Protein 5IZ2 (pdb70)

Solvent-accessible surface area: 10946 Å² total; per-residue (Å²): 193,100,25,2,11,59,40,28,132,61,1,38,38,0,0,73,12,0,39,97,45,0,34,186,16,53,0,15,44,83,110,2,48,71,7,0,51,22,0,0,87,4,2,54,56,1,0,71,77,6,43,196,70,136,133,41,52,88,42,43,8,62,5,0,1,20,0,0,0,0,0,0,0,5,0,2,10,43,28,149,37,53,60,66,70,86,0,9,17,48,0,0,2,62,0,0,38,25,0,2,120,122,15,21,61,47,43,40,88,137,10,6,84,35,2,87,54,2,2,90,29,6,28,136,53,110,176,104,41,2,31,47,34,26,137,34,5,24,40,0,4,74,11,0,37,97,47,1,35,185,47,66,18,16,77,73,71,30,44,86,18,0,54,41,0,1,68,3,2,46,76,24,2,60,144,17,49,212,46,140,136,44,48,140,14,13,7,34,0,0,9,6,0,0,0,0,0,0,2,15,19,3,85,121,106,67,94,104,37,24,18,66,6,3,3,79,0,0,47,25,0,2,139,117,13,43,54,55,56,36,89,90,11,5,84,20,2,87,40,1,11,110,60,27,113,164,58,79

Structure (mmCIF, N/CA/C/O backbone):
data_5IZ2
#
_entry.id   5IZ2
#
_cell.length_a   67.480
_cell.length_b   67.480
_cell.length_c   90.350
_cell.angle_alpha   90.00
_cell.angle_beta   90.00
_cell.angle_gamma   120.00
#
_symmetry.space_group_name_H-M   'P 31 2 1'
#
loop_
_entity.id
_entity.type
_entity.pdbx_description
1 polymer 'Major ampullate spidroin 1A'
2 polymer 'Major ampullate spidroin 1A (Partial C-terminus)'
3 water water
#
loop_
_atom_site.group_PDB
_atom_site.id
_atom_site.type_symbol
_atom_site.label_atom_id
_atom_site.label_alt_id
_atom_site.label_comp_id
_atom_site.label_asym_id
_atom_site.label_entity_id
_atom_site.label_seq_id
_atom_site.pdbx_PDB_ins_code
_atom_site.Cartn_x
_atom_site.Cartn_y
_atom_site.Cartn_z
_atom_site.occupancy
_atom_site.B_iso_or_equiv
_atom_site.auth_seq_id
_atom_site.auth_comp_id
_atom_site.auth_asym_id
_atom_site.auth_atom_id
_atom_site.pdbx_PDB_model_num
ATOM 1 N N . GLN A 1 11 ? 30.572 19.806 -6.666 1.00 66.73 6 GLN B N 1
ATOM 2 C CA . GLN A 1 11 ? 30.425 21.256 -6.595 1.00 69.30 6 GLN B CA 1
ATOM 3 C C . GLN A 1 11 ? 29.574 21.684 -5.405 1.00 64.03 6 GLN B C 1
ATOM 4 O O . GLN A 1 11 ? 30.095 21.970 -4.326 1.00 64.04 6 GLN B O 1
ATOM 10 N N . ASN A 1 12 ? 28.261 21.712 -5.607 1.00 58.55 7 ASN B N 1
ATOM 11 C CA . ASN A 1 12 ? 27.335 22.239 -4.612 1.00 51.50 7 ASN B CA 1
ATOM 12 C C . ASN A 1 12 ? 26.644 21.118 -3.839 1.00 45.10 7 ASN B C 1
ATOM 13 O O . ASN A 1 12 ? 25.477 20.802 -4.079 1.00 41.42 7 ASN B O 1
ATOM 18 N N . THR A 1 13 ? 27.390 20.512 -2.917 1.00 41.35 8 THR B N 1
ATOM 19 C CA . THR A 1 13 ? 26.893 19.416 -2.086 1.00 37.29 8 THR B CA 1
ATOM 20 C C . THR A 1 13 ? 27.046 19.735 -0.599 1.00 35.62 8 THR B C 1
ATOM 21 O O . THR A 1 13 ? 27.805 20.636 -0.237 1.00 44.78 8 THR B O 1
ATOM 25 N N . PRO A 1 14 ? 26.321 19.009 0.271 1.00 31.80 9 PRO B N 1
ATOM 26 C CA . PRO A 1 14 ? 26.496 19.228 1.713 1.00 31.52 9 PRO B CA 1
ATOM 27 C C . PRO A 1 14 ? 27.851 18.739 2.215 1.00 40.68 9 PRO B C 1
ATOM 28 O O . PRO A 1 14 ? 28.257 19.104 3.315 1.00 46.18 9 PRO B O 1
ATOM 32 N N . TRP A 1 15 ? 28.544 17.931 1.416 1.00 39.85 10 TRP B N 1
ATOM 33 C CA . TRP A 1 15 ? 29.806 17.340 1.856 1.00 40.07 10 TRP B CA 1
ATOM 34 C C . TRP A 1 15 ? 31.054 18.003 1.269 1.00 39.53 10 TRP B C 1
ATOM 35 O O . TRP A 1 15 ? 32.114 17.384 1.195 1.00 38.37 10 TRP B O 1
ATOM 46 N N . SER A 1 16 ? 30.929 19.265 0.872 1.00 43.93 11 SER B N 1
ATOM 47 C CA . SER A 1 16 ? 32.078 20.037 0.400 1.00 46.09 11 SER B CA 1
ATOM 48 C C . SER A 1 16 ? 33.017 20.392 1.556 1.00 48.47 11 SER B C 1
ATOM 49 O O . SER A 1 16 ? 34.179 20.731 1.340 1.00 49.14 11 SER B O 1
ATOM 52 N N . SER A 1 17 ? 32.502 20.335 2.781 1.00 43.64 12 SER B N 1
ATOM 53 C CA . SER A 1 17 ? 33.300 20.641 3.964 1.00 31.05 12 SER B CA 1
ATOM 54 C C . SER A 1 17 ? 32.666 20.048 5.219 1.00 32.20 12 SER B C 1
ATOM 55 O O . SER A 1 17 ? 31.488 19.685 5.224 1.00 26.85 12 SER B O 1
ATOM 58 N N . THR A 1 18 ? 33.462 19.958 6.278 1.00 31.31 13 THR B N 1
ATOM 59 C CA . THR A 1 18 ? 33.008 19.421 7.552 1.00 32.34 13 THR B CA 1
ATOM 60 C C . THR A 1 18 ? 31.915 20.301 8.148 1.00 22.92 13 THR B C 1
ATOM 61 O O . THR A 1 18 ? 30.958 19.792 8.730 1.00 25.64 13 THR B O 1
ATOM 65 N N . GLU A 1 19 ? 32.046 21.616 7.994 1.00 21.00 14 GLU B N 1
ATOM 66 C CA . GLU A 1 19 ? 31.035 22.526 8.529 1.00 23.86 14 GLU B CA 1
ATOM 67 C C . GLU A 1 19 ? 29.677 22.327 7.849 1.00 23.66 14 GLU B C 1
ATOM 68 O O . GLU A 1 19 ? 28.649 22.290 8.521 1.00 24.01 14 GLU B O 1
ATOM 74 N N . LEU A 1 20 ? 29.673 22.171 6.527 1.00 27.21 15 LEU B N 1
ATOM 75 C CA . LEU A 1 20 ? 28.419 21.973 5.801 1.00 25.55 15 LEU B CA 1
ATOM 76 C C . LEU A 1 20 ? 27.844 20.585 6.059 1.00 19.47 15 LEU B C 1
ATOM 77 O O . LEU A 1 20 ? 26.625 20.414 6.109 1.00 17.68 15 LEU B O 1
ATOM 82 N N . ALA A 1 21 ? 28.726 19.601 6.212 1.00 17.29 16 ALA B N 1
ATOM 83 C CA . ALA A 1 21 ? 28.313 18.243 6.543 1.00 20.78 16 ALA B CA 1
ATOM 84 C C . ALA A 1 21 ? 27.653 18.191 7.924 1.00 17.62 16 ALA B C 1
ATOM 85 O O . ALA A 1 21 ? 26.637 17.512 8.102 1.00 16.62 16 ALA B O 1
ATOM 87 N N . ASP A 1 22 ? 28.236 18.893 8.896 1.00 20.52 17 ASP B N 1
ATOM 88 C CA . ASP A 1 22 ? 27.619 19.055 10.220 1.00 22.97 17 ASP B CA 1
ATOM 89 C C . ASP A 1 22 ? 26.274 19.749 10.112 1.00 20.96 17 ASP B C 1
ATOM 90 O O . ASP A 1 22 ? 25.300 19.363 10.770 1.00 19.37 17 ASP B O 1
ATOM 95 N N . ALA A 1 23 ? 26.249 20.801 9.298 1.00 17.06 18 ALA B N 1
ATOM 96 C CA . ALA A 1 23 ? 25.051 21.600 9.087 1.00 21.84 18 ALA B CA 1
ATOM 97 C C . ALA A 1 23 ? 23.924 20.738 8.535 1.00 17.23 18 ALA B C 1
ATOM 98 O O . ALA A 1 23 ? 22.770 20.908 8.908 1.00 18.57 18 ALA B O 1
ATOM 100 N N . PHE A 1 24 ? 24.267 19.827 7.629 1.00 18.50 19 PHE B N 1
ATOM 101 C CA . PHE A 1 24 ? 23.273 18.921 7.056 1.00 16.84 19 PHE B CA 1
ATOM 102 C C . PHE A 1 24 ? 22.650 18.042 8.137 1.00 16.65 19 PHE B C 1
ATOM 103 O O . PHE A 1 24 ? 21.425 17.939 8.245 1.00 16.74 19 PHE B O 1
ATOM 111 N N . ILE A 1 25 ? 23.497 17.415 8.948 1.00 16.39 20 ILE B N 1
ATOM 112 C CA . ILE A 1 25 ? 23.013 16.525 9.992 1.00 16.20 20 ILE B CA 1
ATOM 113 C C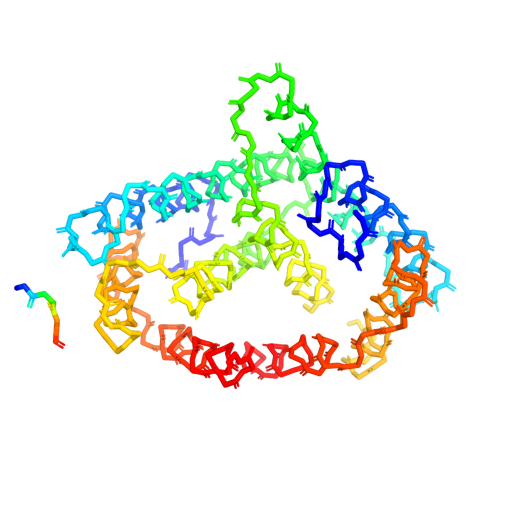 . ILE A 1 25 ? 22.190 17.298 11.033 1.00 16.47 20 ILE B C 1
ATOM 114 O O . ILE A 1 25 ? 21.113 16.851 11.445 1.00 16.48 20 ILE B O 1
ATOM 119 N N . ASN A 1 26 ? 22.670 18.469 11.433 1.00 16.72 21 ASN B N 1
ATOM 120 C CA . ASN A 1 26 ? 21.946 19.271 12.413 1.00 17.00 21 ASN B CA 1
ATOM 121 C C . ASN A 1 26 ? 20.613 19.800 11.858 1.00 17.29 21 ASN B C 1
ATOM 122 O O . ASN A 1 26 ? 19.618 19.851 12.577 1.00 17.43 21 ASN B O 1
ATOM 127 N N . ALA A 1 27 ? 20.593 20.189 10.584 1.00 17.40 22 ALA B N 1
ATOM 128 C CA . ALA A 1 27 ? 19.345 20.638 9.950 1.00 17.67 22 ALA B CA 1
ATOM 129 C C . ALA A 1 27 ? 18.342 19.491 9.890 1.00 19.76 22 ALA B C 1
ATOM 130 O O . ALA A 1 27 ? 17.158 19.677 10.171 1.00 18.56 22 ALA B O 1
ATOM 132 N N . PHE A 1 28 ? 18.814 18.305 9.521 1.00 17.12 23 PHE B N 1
ATOM 133 C CA . PHE A 1 28 ? 17.941 17.136 9.483 1.00 18.43 23 PHE B CA 1
ATOM 134 C C . PHE A 1 28 ? 17.330 16.857 10.856 1.00 17.67 23 PHE B C 1
ATOM 135 O O . PHE A 1 28 ? 16.131 16.603 10.967 1.00 17.07 23 PHE B O 1
ATOM 143 N N . MET A 1 29 ? 18.165 16.868 11.890 1.00 16.85 24 MET B N 1
ATOM 144 C CA . MET A 1 29 ? 17.706 16.537 13.244 1.00 18.20 24 MET B CA 1
ATOM 145 C C . MET A 1 29 ? 16.607 17.496 13.695 1.00 20.50 24 MET B C 1
ATOM 146 O O . MET A 1 29 ? 15.585 17.083 14.249 1.00 17.34 24 MET B O 1
ATOM 151 N N . ASN A 1 30 ? 16.814 18.778 13.420 1.00 17.55 25 ASN B N 1
ATOM 152 C CA . ASN A 1 30 ? 15.849 19.803 13.781 1.00 17.98 25 ASN B CA 1
ATOM 153 C C . ASN A 1 30 ? 14.525 19.586 13.070 1.00 25.90 25 ASN B C 1
ATOM 154 O O . ASN A 1 30 ? 13.464 19.676 13.679 1.00 25.07 25 ASN B O 1
ATOM 159 N N . GLU A 1 31 ? 14.589 19.289 11.778 1.00 21.54 26 GLU B N 1
ATOM 160 C CA . GLU A 1 31 ? 13.372 19.120 11.001 1.00 24.19 26 GLU B CA 1
ATOM 161 C C . GLU A 1 31 ? 12.642 17.822 11.372 1.00 17.95 26 GLU B C 1
ATOM 162 O O . GLU A 1 31 ? 11.422 17.806 11.459 1.00 18.54 26 GLU B O 1
ATOM 168 N N . ALA A 1 32 ? 13.387 16.742 11.610 1.00 17.56 27 ALA B N 1
ATOM 169 C CA . ALA A 1 32 ? 12.787 15.470 12.023 1.00 19.17 27 ALA B CA 1
ATOM 170 C C . ALA A 1 32 ? 11.913 15.646 13.265 1.00 20.35 27 ALA B C 1
ATOM 171 O O . ALA A 1 32 ? 10.795 15.129 13.342 1.00 22.92 27 ALA B O 1
ATOM 173 N N . GLY A 1 33 ? 12.434 16.392 14.229 1.00 17.71 28 GLY B N 1
ATOM 174 C CA . GLY A 1 33 ? 11.724 16.674 15.457 1.00 19.83 28 GLY B CA 1
ATOM 175 C C . GLY A 1 33 ? 10.461 17.464 15.190 1.00 25.42 28 GLY B C 1
ATOM 176 O O . GLY A 1 33 ? 9.440 17.230 15.824 1.00 27.76 28 GLY B O 1
ATOM 177 N N . ARG A 1 34 ? 10.523 18.400 14.248 1.00 24.86 29 ARG B N 1
ATOM 178 C CA . ARG A 1 34 ? 9.371 19.262 13.988 1.00 25.49 29 ARG B CA 1
ATOM 179 C C . ARG A 1 34 ? 8.247 18.535 13.245 1.00 22.76 29 ARG B C 1
ATOM 180 O O . ARG A 1 34 ? 7.095 18.961 13.309 1.00 27.38 29 ARG B O 1
ATOM 188 N N . THR A 1 35 ? 8.563 17.435 12.565 1.00 27.02 30 THR B N 1
ATOM 189 C CA . THR A 1 35 ? 7.532 16.693 11.833 1.00 29.36 30 THR B CA 1
ATOM 190 C C . THR A 1 35 ? 6.500 16.061 12.757 1.00 32.99 30 THR B C 1
ATOM 191 O O . THR A 1 35 ? 5.351 15.872 12.366 1.00 28.65 30 THR B O 1
ATOM 195 N N . GLY A 1 36 ? 6.912 15.715 13.971 1.00 32.47 31 GLY B N 1
ATOM 196 C CA . GLY A 1 36 ? 6.007 15.079 14.910 1.00 32.68 31 GLY B CA 1
ATOM 197 C C . GLY A 1 36 ? 5.711 13.632 14.559 1.00 33.32 31 GLY B C 1
ATOM 198 O O . GLY A 1 36 ? 4.825 13.017 15.148 1.00 27.83 31 GLY B O 1
ATOM 199 N N . ALA A 1 37 ? 6.445 13.083 13.595 1.00 28.21 32 ALA B N 1
ATOM 200 C CA . ALA A 1 37 ? 6.198 11.718 13.146 1.00 27.14 32 ALA B CA 1
ATOM 201 C C . ALA A 1 37 ? 6.930 10.678 13.990 1.00 31.79 32 ALA B C 1
ATOM 202 O O . ALA A 1 37 ? 6.660 9.477 13.876 1.00 27.05 32 ALA B O 1
ATOM 204 N N . PHE A 1 38 ? 7.857 11.136 14.828 1.00 26.02 33 PHE B N 1
ATOM 205 C CA . PHE A 1 38 ? 8.704 10.229 15.596 1.00 21.23 33 PHE B CA 1
ATOM 206 C C . PHE A 1 38 ? 8.538 10.383 17.105 1.00 21.18 33 PHE B C 1
ATOM 207 O O . PHE A 1 38 ? 8.271 11.474 17.607 1.00 28.10 33 PHE B O 1
ATOM 215 N N . THR A 1 39 ? 8.685 9.277 17.821 1.00 23.76 34 THR B N 1
ATOM 216 C CA . THR A 1 39 ? 8.652 9.305 19.278 1.00 26.11 34 THR B CA 1
ATOM 217 C C . THR A 1 39 ? 9.914 9.969 19.816 1.00 27.58 34 THR B C 1
ATOM 218 O O . THR A 1 39 ? 10.908 10.120 19.094 1.00 21.71 34 THR B O 1
ATOM 222 N N . ALA A 1 40 ? 9.872 10.364 21.084 1.00 29.28 35 ALA B N 1
ATOM 223 C CA . ALA A 1 40 ? 11.030 10.961 21.731 1.00 25.64 35 ALA B CA 1
ATOM 224 C C . ALA A 1 40 ? 12.224 10.001 21.699 1.00 26.36 35 ALA B C 1
ATOM 225 O O . ALA A 1 40 ? 13.362 10.421 21.470 1.00 27.41 35 ALA B O 1
ATOM 227 N N . ASP A 1 41 ? 11.969 8.712 21.905 1.00 24.33 36 ASP B N 1
ATOM 228 C CA . ASP A 1 41 ? 13.061 7.729 21.912 1.00 32.72 36 ASP B CA 1
ATOM 229 C C . ASP A 1 41 ? 13.674 7.554 20.523 1.00 23.82 36 ASP B C 1
ATOM 230 O O . ASP A 1 41 ? 14.888 7.399 20.385 1.00 30.18 36 ASP B O 1
ATOM 235 N N . GLN A 1 42 ? 12.831 7.576 19.495 1.00 22.53 37 GLN B N 1
ATOM 236 C CA . GLN A 1 42 ? 13.303 7.503 18.116 1.00 20.87 37 GLN B CA 1
ATOM 237 C C . GLN A 1 42 ? 14.173 8.714 17.774 1.00 19.05 37 GLN B C 1
ATOM 238 O O . GLN A 1 42 ? 15.197 8.588 17.103 1.00 20.75 37 GLN B O 1
ATOM 244 N N . LEU A 1 43 ? 13.748 9.892 18.218 1.00 24.31 38 LEU B N 1
ATOM 245 C CA . LEU A 1 43 ? 14.512 11.109 17.975 1.00 21.35 38 LEU B CA 1
ATOM 246 C C . LEU A 1 43 ? 15.844 11.085 18.717 1.00 21.22 38 LEU B C 1
ATOM 247 O O . LEU A 1 43 ? 16.847 11.579 18.207 1.00 25.37 38 LEU B O 1
ATOM 252 N N . ASP A 1 44 ? 15.845 10.523 19.924 1.00 19.27 39 ASP B N 1
ATOM 253 C CA . ASP A 1 44 ? 17.073 10.378 20.701 1.00 24.89 39 ASP B CA 1
ATOM 254 C C . ASP A 1 44 ? 18.057 9.477 19.959 1.00 21.38 39 ASP B C 1
ATOM 255 O O . ASP A 1 44 ? 19.253 9.765 19.900 1.00 26.59 39 ASP B O 1
ATOM 260 N N . ASP A 1 45 ? 17.543 8.383 19.398 1.00 23.30 40 ASP B N 1
ATOM 261 C CA . ASP A 1 45 ? 18.369 7.452 18.627 1.00 25.82 40 ASP B CA 1
ATOM 262 C C . ASP A 1 45 ? 18.960 8.115 17.381 1.00 20.47 40 ASP B C 1
ATOM 263 O O . ASP A 1 45 ? 20.126 7.897 17.056 1.00 21.60 40 ASP B O 1
ATOM 268 N N . MET A 1 46 ? 18.155 8.904 16.673 1.00 16.85 41 MET B N 1
ATOM 269 C CA . MET A 1 46 ? 18.666 9.649 15.521 1.00 20.72 41 MET B CA 1
ATOM 270 C C . MET A 1 46 ? 19.785 10.595 15.927 1.00 18.90 41 MET B C 1
ATOM 271 O O . MET A 1 46 ? 20.800 10.702 15.242 1.00 21.40 41 MET B O 1
ATOM 276 N N . SER A 1 47 ? 19.574 11.295 17.038 1.00 21.38 42 SER B N 1
ATOM 277 C CA . SER A 1 47 ? 20.544 12.256 17.544 1.00 21.72 42 SER B CA 1
ATOM 278 C C . SER A 1 47 ? 21.866 11.566 17.880 1.00 18.73 42 SER B C 1
ATOM 279 O O . SER A 1 47 ? 22.945 12.109 17.626 1.00 17.92 42 SER B O 1
ATOM 282 N N . THR A 1 48 ? 21.773 10.372 18.461 1.00 16.36 43 THR B N 1
ATOM 283 C CA . THR A 1 48 ? 22.960 9.586 18.798 1.00 20.21 43 THR B CA 1
ATOM 284 C C . THR A 1 48 ? 23.744 9.223 17.538 1.00 21.28 43 THR B C 1
ATOM 285 O O . THR A 1 48 ? 24.970 9.350 17.511 1.00 19.90 43 THR B O 1
ATOM 289 N N . ILE A 1 49 ? 23.045 8.766 16.499 1.00 17.01 44 ILE B N 1
ATOM 290 C CA . ILE A 1 49 ? 23.709 8.462 15.229 1.00 17.65 44 ILE B CA 1
ATOM 291 C C . ILE A 1 49 ? 24.370 9.707 14.626 1.00 17.76 44 ILE B C 1
ATOM 292 O O . ILE A 1 49 ? 25.525 9.665 14.181 1.00 19.92 44 ILE B O 1
ATOM 297 N N . GLY A 1 50 ? 23.634 10.814 14.629 1.00 15.07 45 GLY B N 1
ATOM 298 C CA . GLY A 1 50 ? 24.137 12.070 14.098 1.00 21.57 45 GLY B CA 1
ATOM 299 C C . GLY A 1 50 ? 25.398 12.541 14.798 1.00 21.22 45 GLY B C 1
ATOM 300 O O . GLY A 1 50 ? 26.368 12.934 14.154 1.00 17.41 45 GLY B O 1
ATOM 301 N N . ASP A 1 51 ? 25.387 12.488 16.126 1.00 16.81 46 ASP B N 1
ATOM 302 C CA . ASP A 1 51 ? 26.547 12.890 16.919 1.00 20.82 46 ASP B CA 1
ATOM 303 C C . ASP A 1 51 ? 27.773 12.009 16.639 1.00 21.76 46 ASP B C 1
ATOM 304 O O . ASP A 1 51 ? 28.903 12.499 16.528 1.00 19.55 46 ASP B O 1
ATOM 309 N N . THR A 1 52 ? 27.544 10.706 16.529 1.00 15.97 47 THR B N 1
ATOM 310 C CA . THR A 1 52 ? 28.620 9.758 16.265 1.00 16.03 47 THR B CA 1
ATOM 311 C C . THR A 1 52 ? 29.223 9.974 14.872 1.00 19.75 47 THR B C 1
ATOM 312 O O . THR A 1 52 ? 30.438 9.912 14.698 1.00 19.15 47 THR B O 1
ATOM 316 N N . ILE A 1 53 ? 28.368 10.216 13.882 1.00 17.07 48 ILE B N 1
ATOM 317 C CA . ILE A 1 53 ? 28.836 10.457 12.518 1.00 19.61 48 ILE B CA 1
ATOM 318 C C . ILE A 1 53 ? 29.650 11.745 12.452 1.00 22.25 48 ILE B C 1
ATOM 319 O O . ILE A 1 53 ? 30.708 11.789 11.820 1.00 17.13 48 ILE B O 1
ATOM 324 N N . LYS A 1 54 ? 29.156 12.799 13.097 1.00 16.96 49 LYS B N 1
ATOM 325 C CA . LYS A 1 54 ? 29.884 14.065 13.130 1.00 19.94 49 LYS B CA 1
ATOM 326 C C . LYS A 1 54 ? 31.266 13.871 13.748 1.00 18.05 49 LYS B C 1
ATOM 327 O O . LYS A 1 54 ? 32.241 14.454 13.280 1.00 20.80 49 LYS B O 1
ATOM 333 N N . THR A 1 55 ? 31.344 13.055 14.794 1.00 21.26 50 THR B N 1
ATOM 334 C CA . THR A 1 55 ? 32.624 12.772 15.444 1.00 27.33 50 THR B CA 1
ATOM 335 C C . THR A 1 55 ? 33.593 12.090 14.475 1.00 27.51 50 THR B C 1
ATOM 336 O O . THR A 1 55 ? 34.765 12.458 14.402 1.00 28.56 50 THR B O 1
ATOM 340 N N . ALA A 1 56 ? 33.097 11.107 13.725 1.00 24.67 51 ALA B N 1
ATOM 341 C CA . ALA A 1 56 ? 33.901 10.421 12.707 1.00 21.89 51 ALA B CA 1
ATOM 342 C C . ALA A 1 56 ? 34.392 11.380 11.617 1.00 29.04 51 ALA B C 1
ATOM 343 O O . ALA A 1 56 ? 35.566 11.351 11.231 1.00 27.61 51 ALA B O 1
ATOM 345 N N . MET A 1 57 ? 33.494 12.236 11.135 1.00 21.88 52 MET B N 1
ATOM 346 C CA . MET A 1 57 ? 33.842 13.224 10.116 1.00 26.94 52 MET B CA 1
ATOM 347 C C . MET A 1 57 ? 34.956 14.138 10.603 1.00 32.14 52 MET B C 1
ATOM 348 O O . MET A 1 57 ? 35.869 14.483 9.853 1.00 34.21 52 MET B O 1
ATOM 353 N N . ASP A 1 58 ? 34.868 14.529 11.866 1.00 26.06 53 ASP B N 1
ATOM 354 C CA . ASP A 1 58 ? 35.857 15.408 12.467 1.00 26.99 53 ASP B CA 1
ATOM 355 C C . ASP A 1 58 ? 37.243 14.758 12.504 1.00 37.67 53 ASP B C 1
ATOM 356 O O . ASP A 1 58 ? 38.249 15.404 12.214 1.00 41.00 53 ASP B O 1
ATOM 361 N N . LYS A 1 59 ? 37.293 13.477 12.854 1.00 37.06 54 LYS B N 1
ATOM 362 C CA . LYS A 1 59 ? 38.564 12.761 12.917 1.00 36.76 54 LYS B CA 1
ATOM 363 C C . LYS A 1 59 ? 39.222 12.628 11.550 1.00 41.98 54 LYS B C 1
ATOM 364 O O . LYS A 1 59 ? 40.428 12.827 11.413 1.00 50.86 54 LYS B O 1
ATOM 370 N N . MET A 1 60 ? 38.428 12.290 10.542 1.00 41.39 55 MET B N 1
ATOM 371 C CA . MET A 1 60 ? 38.944 12.127 9.189 1.00 45.48 55 MET B CA 1
ATOM 372 C C . MET A 1 60 ? 39.462 13.453 8.626 1.00 52.62 55 MET B C 1
ATOM 373 O O . MET A 1 60 ? 40.447 13.482 7.886 1.00 58.29 55 MET B O 1
ATOM 378 N N . ALA A 1 61 ? 38.790 14.544 8.977 1.00 51.13 56 ALA B N 1
ATOM 379 C CA . ALA A 1 61 ? 39.215 15.879 8.570 1.00 54.84 56 ALA B CA 1
ATOM 380 C C . ALA A 1 61 ? 40.628 16.187 9.065 1.00 62.68 56 ALA B C 1
ATOM 381 O O . ALA A 1 61 ? 41.419 16.820 8.366 1.00 63.19 56 ALA B O 1
ATOM 383 N N . ARG A 1 62 ? 40.934 15.724 10.271 1.00 71.33 57 ARG B N 1
ATOM 384 C CA . ARG A 1 62 ? 42.196 16.028 10.939 1.00 80.46 57 ARG B CA 1
ATOM 385 C C . ARG A 1 62 ? 43.381 15.195 10.445 1.00 84.64 57 ARG B C 1
ATOM 386 O O . ARG A 1 62 ? 44.529 15.517 10.742 1.00 86.02 57 ARG B O 1
ATOM 394 N N . SER A 1 63 ? 43.110 14.132 9.696 1.00 89.16 58 SER B N 1
ATOM 395 C CA . SER A 1 63 ? 44.184 13.276 9.202 1.00 96.42 58 SER B CA 1
ATOM 396 C C . SER A 1 63 ? 44.714 13.799 7.874 1.00 106.72 58 SER B C 1
ATOM 397 O O . SER A 1 63 ? 45.709 13.300 7.347 1.00 110.12 58 SER B O 1
ATOM 400 N N . ASN A 1 64 ? 44.026 14.805 7.345 1.00 124.16 59 ASN B N 1
ATOM 401 C CA . ASN A 1 64 ? 44.390 15.472 6.100 1.00 133.42 59 ASN B CA 1
ATOM 402 C C . ASN A 1 64 ? 44.492 14.487 4.935 1.00 133.59 59 ASN B C 1
ATOM 403 O O . ASN A 1 64 ? 45.318 14.638 4.034 1.00 136.46 59 ASN B O 1
ATOM 408 N N . LYS A 1 65 ? 43.641 13.470 4.975 1.00 128.50 60 LYS B N 1
ATOM 409 C CA . LYS A 1 65 ? 43.471 12.539 3.870 1.00 124.13 60 LYS B CA 1
ATOM 410 C C . LYS A 1 65 ? 41.983 12.424 3.617 1.00 117.50 60 LYS B C 1
ATOM 411 O O . LYS A 1 65 ? 41.509 11.466 3.009 1.00 120.38 60 LYS B O 1
ATOM 417 N N . SER A 1 66 ? 41.252 13.428 4.088 1.00 105.61 61 SER B N 1
ATOM 418 C CA . SER A 1 66 ? 39.807 13.443 3.966 1.00 91.05 61 SER B CA 1
ATOM 419 C C . SER A 1 66 ? 39.433 13.931 2.582 1.00 82.69 61 SER B C 1
ATOM 420 O O . SER A 1 66 ? 40.282 14.419 1.835 1.00 84.82 61 SER B O 1
ATOM 423 N N . SER A 1 67 ? 38.159 13.799 2.244 1.00 71.65 62 SER B N 1
ATOM 424 C CA . SER A 1 67 ? 37.691 14.210 0.934 1.00 66.71 62 SER B CA 1
ATOM 425 C C . SER A 1 67 ? 36.188 14.401 0.914 1.00 61.15 62 SER B C 1
ATOM 426 O O . SER A 1 67 ? 35.489 14.023 1.855 1.00 59.69 62 SER B O 1
ATOM 429 N N . LYS A 1 68 ? 35.705 15.015 -0.159 1.00 58.66 63 LYS B N 1
ATOM 430 C CA . LYS A 1 68 ? 34.280 15.183 -0.371 1.00 59.95 63 LYS B CA 1
ATOM 431 C C . LYS A 1 68 ? 33.631 13.799 -0.386 1.00 53.71 63 LYS B C 1
ATOM 432 O O . LYS A 1 68 ? 32.565 13.592 0.193 1.00 47.61 63 LYS B O 1
ATOM 438 N N . GLY A 1 69 ? 34.305 12.852 -1.036 1.00 50.53 64 GLY B N 1
ATOM 439 C CA . GLY A 1 69 ? 33.813 11.492 -1.172 1.00 46.68 64 GLY B CA 1
ATOM 440 C C . GLY A 1 69 ? 33.630 10.757 0.146 1.00 42.13 64 GLY B C 1
ATOM 441 O O . GLY A 1 69 ? 32.648 10.045 0.337 1.00 38.53 64 GLY B O 1
ATOM 442 N N . LYS A 1 70 ? 34.594 10.914 1.046 1.00 35.85 65 LYS B N 1
ATOM 443 C CA . LYS 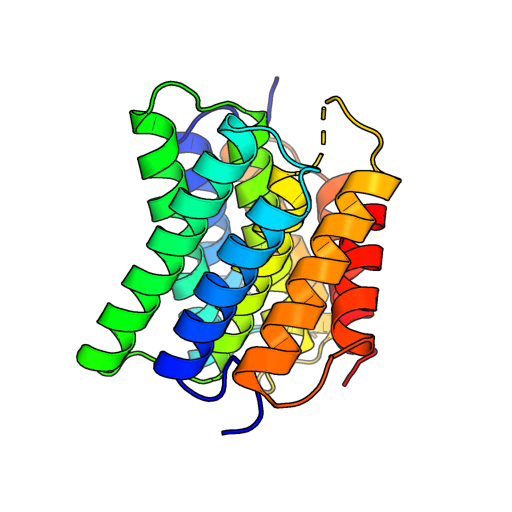A 1 70 ? 34.544 10.272 2.356 1.00 34.44 65 LYS B CA 1
ATOM 444 C C . LYS A 1 70 ? 33.455 10.871 3.247 1.00 34.59 65 LYS B C 1
ATOM 445 O O . LYS A 1 70 ? 32.825 10.165 4.031 1.00 32.94 65 LYS B O 1
ATOM 451 N N . LEU A 1 71 ? 33.267 12.182 3.151 1.00 32.47 66 LEU B N 1
ATOM 452 C CA . LEU A 1 71 ? 32.185 12.852 3.861 1.00 37.61 66 LEU B CA 1
ATOM 453 C C . LEU A 1 71 ? 30.858 12.415 3.251 1.00 30.90 66 LEU B C 1
ATOM 454 O O . LEU A 1 71 ? 29.855 12.262 3.949 1.00 28.21 66 LEU B O 1
ATOM 459 N N . GLN A 1 72 ? 30.864 12.217 1.937 1.00 28.73 67 GLN B N 1
ATOM 460 C CA . GLN A 1 72 ? 29.676 11.757 1.231 1.00 31.99 67 GLN B CA 1
ATOM 461 C C . GLN A 1 72 ? 29.280 10.370 1.694 1.00 31.59 67 GLN B C 1
ATOM 462 O O . GLN A 1 72 ? 28.097 10.089 1.885 1.00 36.38 67 GLN B O 1
ATOM 468 N N . ALA A 1 73 ? 30.274 9.508 1.887 1.00 26.30 68 ALA B N 1
ATOM 469 C CA . ALA A 1 73 ? 30.018 8.156 2.349 1.00 30.26 68 ALA B CA 1
ATOM 470 C C . ALA A 1 73 ? 29.470 8.154 3.772 1.00 23.88 68 ALA B C 1
ATOM 471 O O . ALA A 1 73 ? 28.547 7.403 4.079 1.00 23.65 68 ALA B O 1
ATOM 473 N N . LEU A 1 74 ? 30.025 8.995 4.641 1.00 22.31 69 LEU B N 1
ATOM 474 C CA . LEU A 1 74 ? 29.540 9.044 6.020 1.00 23.05 69 LEU B CA 1
ATOM 475 C C . LEU A 1 74 ? 28.130 9.621 6.061 1.00 24.11 69 LEU B C 1
ATOM 476 O O . LEU A 1 74 ? 27.305 9.217 6.878 1.00 21.34 69 LEU B O 1
ATOM 481 N N . ASN A 1 75 ? 27.861 10.559 5.161 1.00 24.28 70 ASN B N 1
ATOM 482 C CA . ASN A 1 75 ? 26.526 11.139 5.021 1.00 24.05 70 ASN B CA 1
ATOM 483 C C . ASN A 1 75 ? 25.503 10.101 4.555 1.00 19.50 70 ASN B C 1
ATOM 484 O O . ASN A 1 75 ? 24.362 10.081 5.012 1.00 20.81 70 ASN B O 1
ATOM 489 N N . MET A 1 76 ? 25.916 9.229 3.646 1.00 20.29 71 MET B N 1
ATOM 490 C CA . MET A 1 76 ? 25.044 8.141 3.211 1.00 22.49 71 MET B CA 1
ATOM 491 C C . MET A 1 76 ? 24.804 7.159 4.346 1.00 20.51 71 MET B C 1
ATOM 492 O O . MET A 1 76 ? 23.697 6.645 4.499 1.00 21.35 71 MET B O 1
ATOM 497 N N . ALA A 1 77 ? 25.847 6.896 5.135 1.00 19.07 72 ALA B N 1
ATOM 498 C CA . ALA A 1 77 ? 25.714 6.056 6.321 1.00 24.23 72 ALA B CA 1
ATOM 499 C C . ALA A 1 77 ? 24.741 6.673 7.314 1.00 23.91 72 ALA B C 1
ATOM 500 O O . ALA A 1 77 ? 23.934 5.969 7.915 1.00 23.45 72 ALA B O 1
ATOM 502 N N . PHE A 1 78 ? 24.821 7.990 7.490 1.00 18.38 73 PHE B N 1
ATOM 503 C CA . PHE A 1 78 ? 23.879 8.681 8.366 1.00 18.83 73 PHE B CA 1
ATOM 504 C C . PHE A 1 78 ? 22.445 8.472 7.889 1.00 16.03 73 PHE B C 1
ATOM 505 O O . PHE A 1 78 ? 21.565 8.109 8.667 1.00 18.02 73 PHE B O 1
ATOM 513 N N . ALA A 1 79 ? 22.210 8.721 6.608 1.00 16.87 74 ALA B N 1
ATOM 514 C CA . ALA A 1 79 ? 20.859 8.622 6.057 1.00 21.76 74 ALA B CA 1
ATOM 515 C C . ALA A 1 79 ? 20.346 7.181 6.088 1.00 24.94 74 ALA B C 1
ATOM 516 O O . ALA A 1 79 ? 19.158 6.941 6.307 1.00 20.61 74 ALA B O 1
ATOM 518 N N . SER A 1 80 ? 21.243 6.225 5.861 1.00 20.93 75 SER B N 1
ATOM 519 C CA . SER A 1 80 ? 20.885 4.805 5.914 1.00 20.66 75 SER B CA 1
ATOM 520 C C . SER A 1 80 ? 20.429 4.380 7.313 1.00 27.50 75 SER B C 1
ATOM 521 O O . SER A 1 80 ? 19.493 3.594 7.458 1.00 22.84 75 SER B O 1
ATOM 524 N N . SER A 1 81 ? 21.112 4.891 8.335 1.00 20.50 76 SER B N 1
ATOM 525 C CA . SER A 1 81 ? 20.715 4.688 9.725 1.00 21.7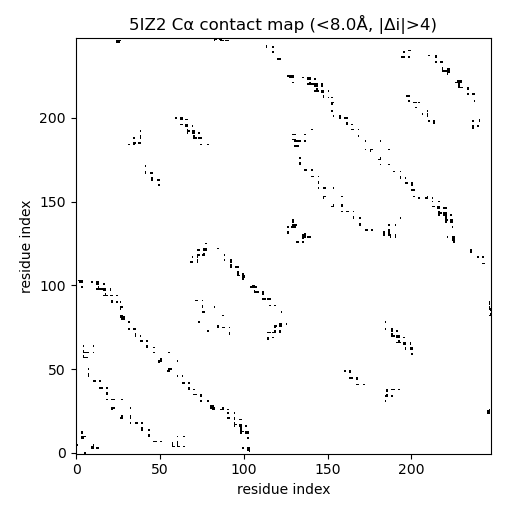1 76 SER B CA 1
ATOM 526 C C . SER A 1 81 ? 19.341 5.304 10.006 1.00 19.37 76 SER B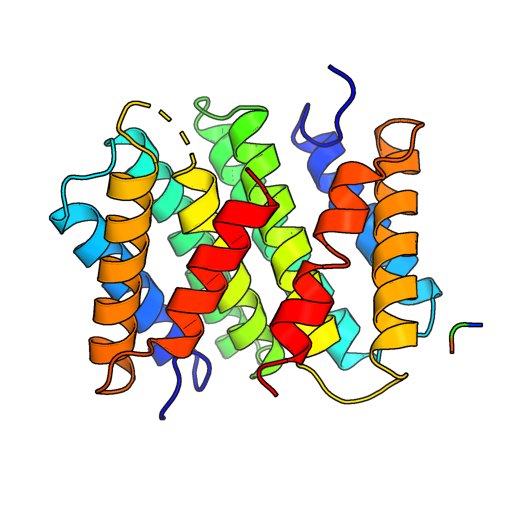 C 1
ATOM 527 O O . SER A 1 81 ? 18.510 4.692 10.679 1.00 25.62 76 SER B O 1
ATOM 530 N N . MET A 1 82 ? 19.119 6.526 9.516 1.00 18.30 77 MET B N 1
ATOM 531 C CA . MET A 1 82 ? 17.825 7.190 9.698 1.00 16.32 77 MET B CA 1
ATOM 532 C C . MET A 1 82 ? 16.729 6.307 9.103 1.00 21.37 77 MET B C 1
ATOM 533 O O . MET A 1 82 ? 15.667 6.131 9.699 1.00 24.17 77 MET B O 1
ATOM 538 N N . ALA A 1 83 ? 17.019 5.734 7.938 1.00 23.70 78 ALA B N 1
ATOM 539 C CA . ALA A 1 83 ? 16.085 4.860 7.232 1.00 25.11 78 ALA B CA 1
ATOM 540 C C . ALA A 1 83 ? 15.762 3.650 8.087 1.00 25.43 78 ALA B C 1
ATOM 541 O O . ALA A 1 83 ? 14.609 3.216 8.154 1.00 25.39 78 ALA B O 1
ATOM 543 N N . GLU A 1 84 ? 16.789 3.106 8.739 1.00 28.68 79 GLU B N 1
ATOM 544 C CA . GLU A 1 84 ? 16.627 1.912 9.559 1.00 28.80 79 GLU B CA 1
ATOM 545 C C . GLU A 1 84 ? 15.812 2.211 10.814 1.00 29.36 79 GLU B C 1
ATOM 546 O O . GLU A 1 84 ? 14.938 1.431 11.182 1.00 27.29 79 GLU B O 1
ATOM 552 N N . ILE A 1 85 ? 16.071 3.351 11.449 1.00 21.13 80 ILE B N 1
ATOM 553 C CA . ILE A 1 85 ? 15.277 3.766 12.603 1.00 23.30 80 ILE B CA 1
ATOM 554 C C . ILE A 1 85 ? 13.793 3.933 12.239 1.00 30.54 80 ILE B C 1
ATOM 555 O O . ILE A 1 85 ? 12.906 3.486 12.970 1.00 28.87 80 ILE B O 1
ATOM 560 N N . ALA A 1 86 ? 13.533 4.550 11.091 1.00 24.63 81 ALA B N 1
ATOM 561 C CA . ALA A 1 86 ? 12.167 4.768 10.619 1.00 35.24 81 ALA B CA 1
ATOM 562 C C . ALA A 1 86 ? 11.443 3.465 10.270 1.00 34.62 81 ALA B C 1
ATOM 563 O O . ALA A 1 86 ? 10.244 3.333 10.501 1.00 37.98 81 ALA B O 1
ATOM 565 N N . ALA A 1 87 ? 12.174 2.506 9.714 1.00 30.12 82 ALA B N 1
ATOM 566 C CA . ALA A 1 87 ? 11.569 1.257 9.267 1.00 26.68 82 ALA B CA 1
ATOM 567 C C . ALA A 1 87 ? 11.457 0.211 10.373 1.00 31.98 82 ALA B C 1
ATOM 568 O O . ALA A 1 87 ? 10.548 -0.614 10.355 1.00 35.33 82 ALA B O 1
ATOM 570 N N . VAL A 1 88 ? 12.376 0.241 11.333 1.00 31.35 83 VAL B N 1
ATOM 571 C CA . VAL A 1 88 ? 12.460 -0.840 12.314 1.00 36.24 83 VAL B CA 1
ATOM 572 C C . VAL A 1 88 ? 11.813 -0.507 13.658 1.00 36.26 83 VAL B C 1
ATOM 573 O O . VAL A 1 88 ? 11.047 -1.303 14.200 1.00 37.86 83 VAL B O 1
ATOM 577 N N . GLU A 1 89 ? 12.118 0.666 14.196 1.00 36.76 84 GLU B N 1
ATOM 578 C CA . GLU A 1 89 ? 11.636 1.019 15.525 1.00 41.02 84 GLU B CA 1
ATOM 579 C C . GLU A 1 89 ? 10.139 1.303 15.527 1.00 47.51 84 GLU B C 1
ATOM 580 O O . GLU A 1 89 ? 9.626 2.018 14.666 1.00 45.81 84 GLU B O 1
ATOM 586 N N . GLN A 1 90 ? 9.447 0.725 16.504 1.00 56.12 85 GLN B N 1
ATOM 587 C CA . GLN A 1 90 ? 8.000 0.857 16.605 1.00 61.26 85 GLN B CA 1
ATOM 588 C C . GLN A 1 90 ? 7.621 2.053 17.467 1.00 56.20 85 GLN B C 1
ATOM 589 O O . GLN A 1 90 ? 8.411 2.517 18.289 1.00 53.60 85 GLN B O 1
ATOM 595 N N . GLY A 1 91 ? 6.407 2.552 17.273 1.00 53.29 86 GLY B N 1
ATOM 596 C CA . GLY A 1 91 ? 5.952 3.719 18.001 1.00 49.37 86 GLY B CA 1
ATOM 597 C C . GLY A 1 91 ? 5.807 4.910 17.079 1.00 53.57 86 GLY B C 1
ATOM 598 O O . GLY A 1 91 ? 6.535 5.043 16.092 1.00 47.00 86 GLY B O 1
ATOM 599 N N . GLY A 1 92 ? 4.859 5.782 17.402 1.00 58.49 87 GLY B N 1
ATOM 600 C CA . GLY A 1 92 ? 4.590 6.938 16.572 1.00 58.55 87 GLY B CA 1
ATOM 601 C C . GLY A 1 92 ? 3.714 6.583 15.386 1.00 49.08 87 GLY B C 1
ATOM 602 O O . GLY A 1 92 ? 2.912 5.654 15.445 1.00 45.15 87 GLY B O 1
ATOM 603 N N . LEU A 1 93 ? 3.896 7.316 14.296 1.00 42.30 88 LEU B N 1
ATOM 604 C CA . LEU A 1 93 ? 3.057 7.178 13.111 1.00 36.33 88 LEU B CA 1
ATOM 605 C C . LEU A 1 93 ? 3.406 5.956 12.254 1.00 37.42 88 LEU B C 1
ATOM 606 O O . LEU A 1 93 ? 4.320 5.198 12.569 1.00 37.06 88 LEU B O 1
ATOM 611 N N . SER A 1 94 ? 2.660 5.780 11.168 1.00 38.30 89 SER B N 1
ATOM 612 C CA . SER A 1 94 ? 2.866 4.681 10.227 1.00 40.82 89 SER B CA 1
ATOM 613 C C . SER A 1 94 ? 4.175 4.828 9.455 1.00 41.91 89 SER B C 1
ATOM 614 O O . SER A 1 94 ? 4.738 5.922 9.368 1.00 37.44 89 SER B O 1
ATOM 617 N N . VAL A 1 95 ? 4.656 3.720 8.900 1.00 41.29 90 VAL B N 1
ATOM 618 C CA . VAL A 1 95 ? 5.888 3.722 8.123 1.00 44.15 90 VAL B CA 1
ATOM 619 C C . VAL A 1 95 ? 5.763 4.681 6.933 1.00 36.26 90 VAL B C 1
ATOM 620 O O . VAL A 1 95 ? 6.731 5.339 6.559 1.00 32.35 90 VAL B O 1
ATOM 624 N N . ASP A 1 96 ? 4.576 4.774 6.341 1.00 33.54 91 ASP B N 1
ATOM 625 C CA . ASP A 1 96 ? 4.395 5.666 5.206 1.00 35.17 91 ASP B CA 1
ATOM 626 C C . ASP A 1 96 ? 4.523 7.134 5.629 1.00 27.83 91 ASP B C 1
ATOM 627 O O . ASP A 1 96 ? 5.140 7.937 4.930 1.00 29.44 91 ASP B O 1
ATOM 632 N N . ALA A 1 97 ? 3.966 7.470 6.789 1.00 28.15 92 ALA B N 1
ATOM 633 C CA . ALA A 1 97 ? 4.081 8.819 7.333 1.00 31.59 92 ALA B CA 1
ATOM 634 C C . ALA A 1 97 ? 5.528 9.126 7.733 1.00 28.97 92 ALA B C 1
ATOM 635 O O . ALA A 1 97 ? 6.033 10.224 7.497 1.00 23.05 92 ALA B O 1
ATOM 637 N N . LYS A 1 98 ? 6.186 8.146 8.340 1.00 22.89 93 LYS B N 1
ATOM 638 C CA . LYS A 1 98 ? 7.591 8.275 8.727 1.00 22.35 93 LYS B CA 1
ATOM 639 C C . LYS A 1 98 ? 8.471 8.476 7.501 1.00 22.52 93 LYS B C 1
ATOM 640 O O . LYS A 1 98 ? 9.427 9.249 7.531 1.00 22.91 93 LYS B O 1
ATOM 646 N N . THR A 1 99 ? 8.154 7.755 6.431 1.00 21.62 94 THR B N 1
ATOM 647 C CA . THR A 1 99 ? 8.905 7.861 5.187 1.00 26.11 94 THR B CA 1
ATOM 648 C C . THR A 1 99 ? 8.825 9.278 4.618 1.00 23.57 94 THR B C 1
ATOM 649 O O . THR A 1 99 ? 9.847 9.868 4.252 1.00 21.97 94 THR B O 1
ATOM 653 N N . ASN A 1 100 ? 7.616 9.835 4.588 1.00 25.08 95 ASN B N 1
ATOM 654 C CA . ASN A 1 100 ? 7.421 11.200 4.126 1.00 21.04 95 ASN B CA 1
ATOM 655 C C . ASN A 1 100 ? 8.139 12.196 5.028 1.00 21.86 95 ASN B C 1
ATOM 656 O O . ASN A 1 100 ? 8.692 13.190 4.549 1.00 20.64 95 ASN B O 1
ATOM 661 N N . ALA A 1 101 ? 8.148 11.915 6.331 1.00 21.23 96 ALA B N 1
ATOM 662 C CA . ALA A 1 101 ? 8.827 12.781 7.288 1.00 22.06 96 ALA B CA 1
ATOM 663 C C . ALA A 1 101 ? 10.343 12.761 7.098 1.00 22.70 96 ALA B C 1
ATOM 664 O O . ALA A 1 101 ? 10.987 13.809 7.157 1.00 21.98 96 ALA B O 1
ATOM 666 N N . ILE A 1 102 ? 10.913 11.577 6.876 1.00 21.14 97 ILE B N 1
ATOM 667 C CA . ILE A 1 102 ? 12.351 11.460 6.615 1.00 20.27 97 ILE B CA 1
ATOM 668 C C . ILE A 1 102 ? 12.738 12.165 5.320 1.00 19.87 97 ILE B C 1
ATOM 669 O O . ILE A 1 102 ? 13.754 12.867 5.254 1.00 20.91 97 ILE B O 1
ATOM 674 N N . ALA A 1 103 ? 11.914 11.975 4.294 1.00 19.88 98 ALA B N 1
ATOM 675 C CA . ALA A 1 103 ? 12.146 12.583 2.990 1.00 21.47 98 ALA B CA 1
ATOM 676 C C . ALA A 1 103 ? 12.106 14.112 3.053 1.00 23.94 98 ALA B C 1
ATOM 677 O O . ALA A 1 103 ? 12.970 14.787 2.489 1.00 22.39 98 ALA B O 1
ATOM 679 N N . ASP A 1 104 ? 11.094 14.653 3.723 1.00 23.35 99 ASP B N 1
ATOM 680 C CA . ASP A 1 104 ? 10.979 16.098 3.895 1.00 20.31 99 ASP B CA 1
ATOM 681 C C . ASP A 1 104 ? 12.117 16.654 4.747 1.00 21.01 99 ASP B C 1
ATOM 682 O O . ASP A 1 104 ? 12.624 17.745 4.480 1.00 22.21 99 ASP B O 1
ATOM 687 N N . SER A 1 105 ? 12.512 15.908 5.773 1.00 20.27 100 SER B N 1
ATOM 688 C CA . SER A 1 105 ? 13.583 16.356 6.661 1.00 19.73 100 SER B CA 1
ATOM 689 C C . SER A 1 105 ? 14.923 16.358 5.929 1.00 19.28 100 SER B C 1
ATOM 690 O O . SER A 1 105 ? 15.746 17.249 6.130 1.00 20.56 100 SER B O 1
ATOM 693 N N . LEU A 1 106 ? 15.147 15.357 5.083 1.00 19.10 101 LEU B N 1
ATOM 694 C CA . LEU A 1 106 ? 16.346 15.333 4.254 1.00 19.54 101 LEU B CA 1
ATOM 695 C C . LEU A 1 106 ? 16.358 16.493 3.254 1.00 18.46 101 LEU B C 1
ATOM 696 O O . LEU A 1 106 ? 17.386 17.139 3.065 1.00 18.83 101 LEU B O 1
ATOM 701 N N . ASN A 1 107 ? 15.223 16.748 2.610 1.00 20.33 102 ASN B N 1
ATOM 702 C CA . ASN A 1 107 ? 15.123 17.854 1.653 1.00 19.14 102 ASN B CA 1
ATOM 703 C C . ASN A 1 107 ? 15.395 19.200 2.317 1.00 22.28 102 ASN B C 1
ATOM 704 O O . ASN A 1 107 ? 16.096 20.037 1.758 1.00 21.97 102 ASN B O 1
ATOM 709 N N . SER A 1 108 ? 14.841 19.398 3.510 1.00 18.76 103 SER B N 1
ATOM 710 C CA . SER A 1 108 ? 15.107 20.601 4.290 1.00 26.63 103 SER B CA 1
ATOM 711 C C . SER A 1 108 ? 16.610 20.749 4.553 1.00 25.54 103 SER B C 1
ATOM 712 O O . SER A 1 108 ? 17.167 21.834 4.406 1.00 22.48 103 SER B O 1
ATOM 715 N N . ALA A 1 109 ? 17.266 19.651 4.916 1.00 18.62 104 ALA B N 1
ATOM 716 C CA . ALA A 1 109 ? 18.705 19.661 5.137 1.00 18.27 104 ALA B CA 1
ATOM 717 C C . ALA A 1 109 ? 19.457 20.029 3.853 1.00 17.88 104 ALA B C 1
ATOM 718 O O . ALA A 1 109 ? 20.417 20.795 3.889 1.00 23.55 104 ALA B O 1
ATOM 720 N N . PHE A 1 110 ? 19.017 19.494 2.718 1.00 17.76 105 PHE B N 1
ATOM 721 C CA . PHE A 1 110 ? 19.653 19.829 1.447 1.00 17.42 105 PHE B CA 1
ATOM 722 C C . PHE A 1 110 ? 19.450 21.308 1.100 1.00 18.02 105 PHE B C 1
ATOM 723 O O . PHE A 1 110 ? 20.382 21.982 0.669 1.00 17.16 105 PHE B O 1
ATOM 731 N N . TYR A 1 111 ? 18.242 21.817 1.307 1.00 24.26 106 TYR B N 1
ATOM 732 C CA . TYR A 1 111 ? 17.968 23.228 1.038 1.00 19.13 106 TYR B CA 1
ATOM 733 C C . TYR A 1 111 ? 18.813 24.151 1.922 1.00 23.96 106 TYR B C 1
ATOM 734 O O . TYR A 1 111 ? 19.339 25.151 1.455 1.00 19.49 106 TYR B O 1
ATOM 743 N N . GLN A 1 112 ? 18.929 23.827 3.202 1.00 20.26 107 GLN B N 1
ATOM 744 C CA . GLN A 1 112 ? 19.663 24.692 4.120 1.00 22.33 107 GLN B CA 1
ATOM 745 C C . GLN A 1 112 ? 21.178 24.683 3.912 1.00 19.74 107 GLN B C 1
ATOM 746 O O . GLN A 1 112 ? 21.862 25.619 4.333 1.00 20.57 107 GLN B O 1
ATOM 752 N N . THR A 1 113 ? 21.702 23.651 3.258 1.00 17.47 108 THR B N 1
ATOM 753 C CA . THR A 1 113 ? 23.149 23.553 3.046 1.00 19.80 108 THR B CA 1
ATOM 754 C C . THR A 1 113 ? 23.577 23.811 1.596 1.00 25.69 108 THR B C 1
ATOM 755 O O . THR A 1 113 ? 24.724 24.184 1.347 1.00 29.46 108 THR B O 1
ATOM 759 N N . THR A 1 114 ? 22.677 23.595 0.641 1.00 20.82 109 THR B N 1
ATOM 760 C CA . THR A 1 114 ? 23.017 23.772 -0.774 1.00 21.88 109 THR B CA 1
ATOM 761 C C . THR A 1 114 ? 22.123 24.764 -1.520 1.00 31.49 109 THR B C 1
ATOM 762 O O . THR A 1 114 ? 22.445 25.172 -2.632 1.00 29.24 109 THR B O 1
ATOM 766 N N . GLY A 1 115 ? 20.991 25.131 -0.929 1.00 25.57 110 GLY B N 1
ATOM 767 C CA . GLY A 1 115 ? 20.068 26.029 -1.599 1.00 26.25 110 GLY B CA 1
ATOM 768 C C . GLY A 1 115 ? 19.166 25.291 -2.577 1.00 28.50 110 GLY B C 1
ATOM 769 O O . GLY A 1 115 ? 18.313 25.895 -3.223 1.00 26.52 110 GLY B O 1
ATOM 770 N N . ALA A 1 116 ? 19.340 23.975 -2.677 1.00 25.19 111 ALA B N 1
ATOM 771 C CA . ALA A 1 116 ? 18.539 23.169 -3.598 1.00 27.62 111 ALA B CA 1
ATOM 772 C C . ALA A 1 116 ? 18.189 21.813 -3.002 1.00 29.84 111 ALA B C 1
ATOM 773 O O . ALA A 1 116 ? 18.788 21.379 -2.014 1.00 21.78 111 ALA B O 1
ATOM 775 N N . ALA A 1 117 ? 17.187 21.164 -3.587 1.00 29.82 112 ALA B N 1
ATOM 776 C CA . ALA A 1 117 ? 16.831 19.803 -3.204 1.00 32.40 112 ALA B CA 1
ATOM 777 C C . ALA A 1 117 ? 17.788 18.790 -3.817 1.00 27.25 112 ALA B C 1
ATOM 778 O O . ALA A 1 117 ? 18.626 19.134 -4.649 1.00 27.36 112 ALA B O 1
ATOM 780 N N . ASN A 1 118 ? 17.662 17.541 -3.382 1.00 23.05 113 ASN B N 1
ATOM 781 C CA . ASN A 1 118 ? 18.383 16.425 -3.981 1.00 25.41 113 ASN B CA 1
ATOM 782 C C . ASN A 1 118 ? 17.429 15.239 -4.098 1.00 25.25 113 ASN B C 1
ATOM 783 O O . ASN A 1 118 ? 17.470 14.324 -3.275 1.00 21.66 113 ASN B O 1
ATOM 788 N N . PRO A 1 119 ? 16.565 15.255 -5.124 1.00 23.78 114 PRO B N 1
ATOM 789 C CA . PRO A 1 119 ? 15.538 14.219 -5.279 1.00 22.04 114 PRO B CA 1
ATOM 790 C C . PRO A 1 119 ? 16.112 12.820 -5.489 1.00 27.89 114 PRO B C 1
ATOM 791 O O . PRO A 1 119 ? 15.525 11.848 -5.008 1.00 24.80 114 PRO B O 1
ATOM 795 N N . GLN A 1 120 ? 17.249 12.721 -6.170 1.00 25.66 115 GLN B N 1
ATOM 796 C CA . GLN A 1 120 ? 17.894 11.428 -6.374 1.00 31.01 115 GLN B CA 1
ATOM 797 C C . GLN A 1 120 ? 18.275 10.775 -5.042 1.00 27.28 115 GLN B C 1
ATOM 798 O O . GLN A 1 120 ? 17.975 9.605 -4.805 1.00 26.88 115 GLN B O 1
ATOM 804 N N . PHE A 1 121 ? 18.937 11.537 -4.180 1.00 21.78 116 PHE B N 1
ATOM 805 C CA . PHE A 1 121 ? 19.338 11.035 -2.870 1.00 24.81 116 PHE B CA 1
ATOM 806 C C . PHE A 1 121 ? 18.110 10.661 -2.037 1.00 24.35 116 PHE B C 1
ATOM 807 O O . PHE A 1 121 ? 18.061 9.587 -1.441 1.00 29.75 116 PHE B O 1
ATOM 815 N N . VAL A 1 122 ? 17.122 11.551 -2.003 1.00 19.03 117 VAL B N 1
ATOM 816 C CA . VAL A 1 122 ? 15.924 11.336 -1.196 1.00 20.60 117 VAL B CA 1
ATOM 817 C C . VAL A 1 122 ? 15.122 10.116 -1.660 1.00 20.46 117 VAL B C 1
ATOM 818 O O . VAL A 1 122 ? 14.699 9.302 -0.843 1.00 23.34 117 VAL B O 1
ATOM 822 N N . ASN A 1 123 ? 14.936 9.976 -2.968 1.00 17.02 118 ASN B N 1
ATOM 823 C CA . ASN A 1 123 ? 14.241 8.807 -3.500 1.00 25.40 118 ASN B CA 1
ATOM 824 C C . ASN A 1 123 ? 14.985 7.507 -3.187 1.00 30.83 118 ASN B C 1
ATOM 825 O O . ASN A 1 123 ? 14.376 6.451 -3.011 1.00 26.88 118 ASN B O 1
ATOM 830 N N . GLU A 1 124 ? 16.308 7.586 -3.123 1.00 26.96 119 GLU B N 1
ATOM 831 C CA . GLU A 1 124 ? 17.110 6.432 -2.728 1.00 31.15 119 GLU B CA 1
ATOM 832 C C . GLU A 1 124 ? 16.822 6.052 -1.270 1.00 29.40 119 GLU B C 1
ATOM 833 O O . GLU A 1 124 ? 16.708 4.875 -0.936 1.00 33.12 119 GLU B O 1
ATOM 839 N N . ILE A 1 125 ? 16.707 7.051 -0.401 1.00 24.80 120 ILE B N 1
ATOM 840 C CA . ILE A 1 125 ? 16.369 6.794 0.995 1.00 21.81 120 ILE B CA 1
ATOM 841 C C . ILE A 1 125 ? 14.941 6.246 1.132 1.00 28.00 120 ILE B C 1
ATOM 842 O O . ILE A 1 125 ? 14.680 5.400 1.992 1.00 25.90 120 ILE B O 1
ATOM 847 N N . ARG A 1 126 ? 14.019 6.736 0.300 1.00 23.16 121 ARG B N 1
ATOM 848 C CA A ARG A 1 126 ? 12.655 6.209 0.276 0.50 24.68 121 ARG B CA 1
ATOM 849 C CA B ARG A 1 126 ? 12.655 6.219 0.283 0.50 24.66 121 ARG B CA 1
ATOM 850 C C . ARG A 1 126 ? 12.659 4.718 -0.025 1.00 26.16 121 ARG B C 1
ATOM 851 O O . ARG A 1 126 ? 11.981 3.931 0.646 1.00 26.89 121 ARG B O 1
ATOM 866 N N . SER A 1 127 ? 13.427 4.327 -1.038 1.00 24.48 122 SER B N 1
ATOM 867 C CA . SER A 1 127 ? 13.520 2.921 -1.426 1.00 26.72 122 SER B CA 1
ATOM 868 C C . SER A 1 127 ? 14.181 2.093 -0.334 1.00 29.38 122 SER B C 1
ATOM 869 O O . SER A 1 127 ? 13.831 0.933 -0.105 1.00 30.20 122 SER B O 1
ATOM 872 N N . LEU A 1 128 ? 15.148 2.701 0.338 1.00 28.49 123 LEU B N 1
ATOM 873 C CA . LEU A 1 128 ? 15.897 2.013 1.376 1.00 31.31 123 LEU B CA 1
ATOM 874 C C . LEU A 1 128 ? 14.975 1.712 2.561 1.00 28.30 123 LEU B C 1
ATOM 875 O O . LEU A 1 128 ? 15.041 0.635 3.154 1.00 26.39 123 LEU B O 1
ATOM 880 N N . ILE A 1 129 ? 14.117 2.671 2.902 1.00 21.76 124 ILE B N 1
ATOM 881 C CA . ILE A 1 129 ? 13.163 2.495 3.990 1.00 23.65 124 ILE B CA 1
ATOM 882 C C . ILE A 1 129 ? 12.209 1.347 3.688 1.00 29.31 124 ILE B C 1
ATOM 883 O O . ILE A 1 129 ? 11.959 0.492 4.539 1.00 29.17 124 ILE B O 1
ATOM 888 N N . ASN A 1 130 ? 11.700 1.316 2.461 1.00 28.81 125 ASN B N 1
ATOM 889 C CA . ASN A 1 130 ? 10.796 0.252 2.046 1.00 26.42 125 ASN B CA 1
ATOM 890 C C . ASN A 1 130 ? 11.483 -1.104 2.113 1.00 35.78 125 ASN B C 1
ATOM 891 O O . ASN A 1 130 ? 10.887 -2.100 2.529 1.00 39.13 125 ASN B O 1
ATOM 896 N N . MET A 1 131 ? 12.746 -1.120 1.703 1.00 29.44 126 MET B N 1
ATOM 897 C CA . MET A 1 131 ? 13.563 -2.323 1.697 1.00 35.65 126 MET B CA 1
ATOM 898 C C . MET A 1 131 ? 13.755 -2.853 3.116 1.00 40.38 126 MET B C 1
ATOM 899 O O . MET A 1 131 ? 13.616 -4.051 3.362 1.00 44.53 126 MET B O 1
ATOM 904 N N . PHE A 1 132 ? 14.063 -1.953 4.049 1.00 35.07 127 PHE B N 1
ATOM 905 C CA . PHE A 1 132 ? 14.270 -2.336 5.440 1.00 33.74 127 PHE B CA 1
ATOM 906 C C . PHE A 1 132 ? 12.947 -2.782 6.055 1.00 39.64 127 PHE B C 1
ATOM 907 O O . PHE A 1 132 ? 12.910 -3.696 6.883 1.00 40.23 127 PHE B O 1
ATOM 915 N N . ALA A 1 133 ? 11.862 -2.134 5.638 1.00 34.82 128 ALA B N 1
ATOM 916 C CA . ALA A 1 133 ? 10.530 -2.430 6.165 1.00 41.73 128 ALA B CA 1
ATOM 917 C C . ALA A 1 133 ? 10.055 -3.833 5.780 1.00 53.70 128 ALA B C 1
ATOM 918 O O . ALA A 1 133 ? 9.282 -4.453 6.512 1.00 58.15 128 ALA B O 1
ATOM 920 N N . GLN A 1 134 ? 10.512 -4.323 4.629 1.00 59.30 129 GLN B N 1
ATOM 921 C CA . GLN A 1 134 ? 10.137 -5.653 4.152 1.00 64.20 129 GLN B CA 1
ATOM 922 C C . GLN A 1 134 ? 10.582 -6.737 5.125 1.00 72.24 129 GLN B C 1
ATOM 923 O O . GLN A 1 134 ? 9.850 -7.691 5.382 1.00 79.89 129 GLN B O 1
ATOM 929 N N . SER A 1 135 ? 11.786 -6.576 5.666 1.00 73.87 130 SER B N 1
ATOM 930 C CA . SER A 1 135 ? 12.349 -7.543 6.600 1.00 75.94 130 SER B CA 1
ATOM 931 C C . SER A 1 135 ? 11.889 -7.276 8.031 1.00 82.27 130 SER B C 1
ATOM 932 O O . SER A 1 135 ? 12.709 -7.074 8.928 1.00 78.65 130 SER B O 1
ATOM 935 N N . SER A 1 136 ? 10.576 -7.273 8.237 1.00 92.43 131 SER B N 1
ATOM 936 C CA . SER A 1 136 ? 10.003 -7.072 9.563 1.00 97.27 131 SER B CA 1
ATOM 937 C C . SER A 1 136 ? 8.569 -7.590 9.612 1.00 98.01 131 SER B C 1
ATOM 938 O O . SER A 1 136 ? 8.123 -8.292 8.705 1.00 98.25 131 SER B O 1
ATOM 941 N N . GLN B 1 11 ? 23.187 -11.090 23.853 1.00 106.89 6 GLN A N 1
ATOM 942 C CA . GLN B 1 11 ? 22.749 -12.475 23.785 1.00 101.54 6 GLN A CA 1
ATOM 943 C C . GLN B 1 11 ? 22.880 -13.047 22.373 1.00 87.53 6 GLN A C 1
ATOM 944 O O . GLN B 1 11 ? 23.915 -13.616 22.026 1.00 86.64 6 GLN A O 1
ATOM 950 N N . ASN B 1 12 ? 21.836 -12.892 21.560 1.00 75.43 7 ASN A N 1
ATOM 951 C CA . ASN B 1 12 ? 21.803 -13.533 20.246 1.00 62.08 7 ASN A CA 1
ATOM 952 C C . ASN B 1 12 ? 22.029 -12.621 19.027 1.00 48.69 7 ASN A C 1
ATOM 953 O O . ASN B 1 12 ? 22.260 -13.124 1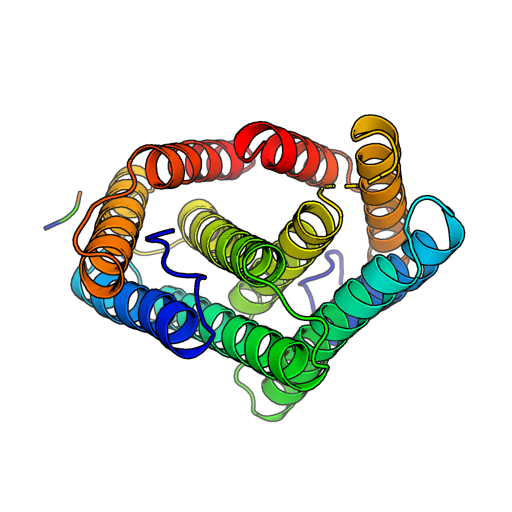7.932 1.00 44.26 7 ASN A O 1
ATOM 958 N N . THR B 1 13 ? 21.959 -11.301 19.194 1.00 39.25 8 THR A N 1
ATOM 959 C CA . THR B 1 13 ? 22.224 -10.400 18.065 1.00 28.30 8 THR A CA 1
ATOM 960 C C . THR B 1 13 ? 23.378 -9.460 18.419 1.00 24.40 8 THR A C 1
ATOM 961 O O . THR B 1 13 ? 23.684 -9.266 19.596 1.00 29.13 8 THR A O 1
ATOM 965 N N . PRO B 1 14 ? 24.015 -8.853 17.404 1.00 22.19 9 PRO A N 1
ATOM 966 C CA . PRO B 1 14 ? 25.115 -7.935 17.723 1.00 24.95 9 PRO A CA 1
ATOM 967 C C . PRO B 1 14 ? 24.669 -6.671 18.449 1.00 24.87 9 PRO A C 1
ATOM 968 O O . PRO B 1 14 ? 25.513 -5.980 19.014 1.00 26.72 9 PRO A O 1
ATOM 972 N N . TRP B 1 15 ? 23.379 -6.356 18.439 1.00 19.13 10 TRP A N 1
ATOM 973 C CA . TRP B 1 15 ? 22.944 -5.152 19.134 1.00 20.20 10 TRP A CA 1
ATOM 974 C C . TRP B 1 15 ? 22.221 -5.505 20.436 1.00 25.44 10 TRP A C 1
ATOM 975 O O . TRP B 1 15 ? 21.509 -4.675 21.002 1.00 28.71 10 TRP A O 1
ATOM 986 N N . SER B 1 16 ? 22.424 -6.727 20.922 1.00 21.12 11 SER A N 1
ATOM 987 C CA . SER B 1 16 ? 21.868 -7.144 22.207 1.00 21.49 11 SER A CA 1
ATOM 988 C C . SER B 1 16 ? 22.602 -6.534 23.394 1.00 21.75 11 SER A C 1
ATOM 989 O O . SER B 1 16 ? 22.048 -6.413 24.482 1.00 26.03 11 SER A O 1
ATOM 992 N N . SER B 1 17 ? 23.852 -6.145 23.183 1.00 20.70 12 SER A N 1
ATOM 993 C CA . SER B 1 17 ? 24.646 -5.557 24.254 1.00 17.70 12 SER A CA 1
ATOM 994 C C . SER B 1 17 ? 25.818 -4.804 23.664 1.00 17.65 12 SER A C 1
ATOM 995 O O . SER B 1 17 ? 26.199 -5.031 22.515 1.00 17.50 12 SER A O 1
ATOM 998 N N . THR B 1 18 ? 26.398 -3.923 24.469 1.00 16.04 13 THR A N 1
ATOM 999 C CA . THR B 1 18 ? 27.543 -3.135 24.045 1.00 19.91 13 THR A CA 1
ATOM 1000 C C . THR B 1 18 ? 28.767 -4.010 23.759 1.00 17.45 13 THR A C 1
ATOM 1001 O O . THR B 1 18 ? 29.487 -3.782 22.792 1.00 16.53 13 THR A O 1
ATOM 1005 N N . GLU B 1 19 ? 29.006 -5.020 24.589 1.00 14.44 14 GLU A N 1
ATOM 1006 C CA . GLU B 1 19 ? 30.181 -5.865 24.381 1.00 15.96 14 GLU A CA 1
ATOM 1007 C C . GLU B 1 19 ? 30.048 -6.644 23.067 1.00 16.25 14 GLU A C 1
ATOM 1008 O O . GLU B 1 19 ? 31.027 -6.821 22.353 1.00 16.04 14 GLU A O 1
ATOM 1014 N N . LEU B 1 20 ? 28.837 -7.085 22.733 1.00 16.96 15 LEU A N 1
ATOM 1015 C CA . LEU B 1 20 ? 28.624 -7.807 21.483 1.00 20.29 15 LEU A CA 1
ATOM 1016 C C . LEU B 1 20 ? 28.726 -6.888 20.266 1.00 20.35 15 LEU A C 1
ATOM 1017 O O . LEU B 1 20 ? 29.205 -7.305 19.213 1.00 14.78 15 LEU A O 1
ATOM 1022 N N . ALA B 1 21 ? 28.266 -5.647 20.412 1.00 21.68 16 ALA A N 1
ATOM 1023 C CA . ALA B 1 21 ? 28.366 -4.663 19.339 1.00 23.02 16 ALA A CA 1
ATOM 1024 C C . ALA B 1 21 ? 29.829 -4.325 19.038 1.00 17.45 16 ALA A C 1
ATOM 1025 O O . ALA B 1 21 ? 30.219 -4.222 17.874 1.00 15.62 16 ALA A O 1
ATOM 1027 N N . ASP B 1 22 ? 30.628 -4.145 20.089 1.00 16.06 17 ASP A N 1
ATOM 1028 C CA . ASP B 1 22 ? 32.079 -3.983 19.937 1.00 22.55 17 ASP A CA 1
ATOM 1029 C C . ASP B 1 22 ? 32.737 -5.206 19.296 1.00 20.18 17 ASP A C 1
ATOM 1030 O O . ASP B 1 22 ? 33.610 -5.072 18.435 1.00 19.68 17 ASP A O 1
ATOM 1035 N N . ALA B 1 23 ? 32.348 -6.392 19.754 1.00 17.68 18 ALA A N 1
ATOM 1036 C CA . ALA B 1 23 ? 32.901 -7.634 19.217 1.00 18.00 18 ALA A CA 1
ATOM 1037 C C . ALA B 1 23 ? 32.621 -7.751 17.721 1.00 16.36 18 ALA A C 1
ATOM 1038 O O . ALA B 1 23 ? 33.487 -8.173 16.948 1.00 20.48 18 ALA A O 1
ATOM 1040 N N . PHE B 1 24 ? 31.419 -7.354 17.314 1.00 13.96 19 PHE A N 1
ATOM 1041 C CA . PHE B 1 24 ? 31.033 -7.383 15.904 1.00 15.27 19 PHE A CA 1
ATOM 1042 C C . PHE B 1 24 ? 31.943 -6.494 15.065 1.00 17.80 19 PHE A C 1
ATOM 1043 O O . PHE B 1 24 ? 32.414 -6.892 13.999 1.00 17.24 19 PHE A O 1
ATOM 1051 N N . ILE B 1 25 ? 32.149 -5.267 15.530 1.00 15.89 20 ILE A N 1
ATOM 1052 C CA . ILE B 1 25 ? 32.993 -4.319 14.811 1.00 20.29 20 ILE A CA 1
ATOM 1053 C C . ILE B 1 25 ? 34.445 -4.809 14.761 1.00 16.59 20 ILE A C 1
ATOM 1054 O O . ILE B 1 25 ? 35.075 -4.784 13.701 1.00 17.10 20 ILE A O 1
ATOM 1059 N N . ASN B 1 26 ? 34.965 -5.301 15.884 1.00 14.13 21 ASN A N 1
ATOM 1060 C CA . ASN B 1 26 ? 36.335 -5.819 15.900 1.00 15.05 21 ASN A CA 1
ATOM 1061 C C . ASN B 1 26 ? 36.504 -7.068 15.032 1.00 19.64 21 ASN A C 1
ATOM 1062 O O . ASN B 1 26 ? 37.538 -7.243 14.383 1.00 18.11 21 ASN A O 1
ATOM 1067 N N . ALA B 1 27 ? 35.503 -7.942 15.033 1.00 16.56 22 ALA A N 1
ATOM 1068 C CA . ALA B 1 27 ? 35.533 -9.124 14.180 1.00 16.77 22 ALA A CA 1
ATOM 1069 C C . ALA B 1 27 ? 35.503 -8.718 12.709 1.00 17.62 22 ALA A C 1
ATOM 1070 O O . ALA B 1 27 ? 36.219 -9.283 11.881 1.00 18.82 22 ALA A O 1
ATOM 1072 N N . PHE B 1 28 ? 34.668 -7.736 12.387 1.00 17.22 23 PHE A N 1
ATOM 1073 C CA . PHE B 1 28 ? 34.561 -7.281 11.008 1.00 20.29 23 PHE A CA 1
ATOM 1074 C C . PHE B 1 28 ? 35.901 -6.733 10.512 1.00 20.07 23 PHE A C 1
ATOM 1075 O O . PHE B 1 28 ? 36.361 -7.081 9.423 1.00 20.75 23 PHE A O 1
ATOM 1083 N N . MET B 1 29 ? 36.508 -5.852 11.301 1.00 21.34 24 MET A N 1
ATOM 1084 C CA . MET B 1 29 ? 37.748 -5.193 10.894 1.00 21.26 24 MET A CA 1
ATOM 1085 C C . MET B 1 29 ? 38.868 -6.198 10.655 1.00 20.63 24 MET A C 1
ATOM 1086 O O . MET B 1 29 ? 39.648 -6.068 9.711 1.00 21.08 24 MET A O 1
ATOM 1091 N N . ASN B 1 30 ? 38.965 -7.186 11.531 1.00 17.87 25 ASN A N 1
ATOM 1092 C CA . ASN B 1 30 ? 39.993 -8.208 11.372 1.00 19.73 25 ASN A CA 1
ATOM 1093 C C . ASN B 1 30 ? 39.788 -9.005 10.077 1.00 20.62 25 ASN A C 1
ATOM 1094 O O . ASN B 1 30 ? 40.739 -9.250 9.339 1.00 21.63 25 ASN A O 1
ATOM 1099 N N . GLU B 1 31 ? 38.547 -9.393 9.800 1.00 20.62 26 GLU A N 1
ATOM 1100 C CA . GLU B 1 31 ? 38.260 -10.192 8.610 1.00 25.60 26 GLU A CA 1
ATOM 1101 C C . GLU B 1 31 ? 38.418 -9.350 7.348 1.00 24.75 26 GLU A C 1
ATOM 1102 O O . GLU B 1 31 ? 38.924 -9.838 6.341 1.00 24.58 26 GLU A O 1
ATOM 1108 N N . ALA B 1 32 ? 38.003 -8.085 7.410 1.00 24.52 27 ALA A N 1
ATOM 1109 C CA . ALA B 1 32 ? 38.178 -7.169 6.286 1.00 23.18 27 ALA A CA 1
ATOM 1110 C C . ALA B 1 32 ? 39.643 -7.111 5.868 1.00 28.63 27 ALA A C 1
ATOM 1111 O O . ALA B 1 32 ? 39.962 -7.191 4.683 1.00 23.63 27 ALA A O 1
ATOM 1113 N N . GLY B 1 33 ? 40.533 -6.998 6.850 1.00 23.16 28 GLY A N 1
ATOM 1114 C CA . GLY B 1 33 ? 41.952 -6.944 6.569 1.00 22.58 28 GLY A CA 1
ATOM 1115 C C . GLY B 1 33 ? 42.429 -8.225 5.910 1.00 30.51 28 GLY A C 1
ATOM 1116 O O . GLY B 1 33 ? 43.238 -8.193 4.984 1.00 37.34 28 GLY A O 1
ATOM 1117 N N . ARG B 1 34 ? 41.902 -9.356 6.363 1.00 27.57 29 ARG A N 1
ATOM 1118 C CA . ARG B 1 34 ? 42.369 -10.652 5.880 1.00 29.71 29 ARG A CA 1
ATOM 1119 C C . ARG B 1 34 ? 41.889 -10.991 4.464 1.00 33.73 29 ARG A C 1
ATOM 1120 O O . ARG B 1 34 ? 42.488 -11.838 3.802 1.00 33.48 29 ARG A O 1
ATOM 1128 N N . THR B 1 35 ? 40.827 -10.336 3.998 1.00 29.34 30 THR A N 1
ATOM 1129 C CA . THR B 1 35 ? 40.318 -10.584 2.647 1.00 31.86 30 THR A CA 1
ATOM 1130 C C . THR B 1 35 ? 41.312 -10.119 1.584 1.00 38.33 30 THR A C 1
ATOM 1131 O O . THR B 1 35 ? 41.360 -10.669 0.487 1.00 40.88 30 THR A O 1
ATOM 1135 N N . GLY B 1 36 ? 42.101 -9.103 1.914 1.00 35.83 31 GLY A N 1
ATOM 1136 C CA . GLY B 1 36 ? 43.067 -8.546 0.984 1.00 33.57 31 GLY A CA 1
ATOM 1137 C C . GLY B 1 36 ? 42.436 -7.708 -0.119 1.00 38.87 31 GLY A C 1
ATOM 1138 O O . GLY B 1 36 ? 43.119 -7.295 -1.054 1.00 37.33 31 GLY A O 1
ATOM 1139 N N . ALA B 1 37 ? 41.137 -7.440 -0.006 1.00 31.92 32 ALA A N 1
ATOM 1140 C CA . ALA B 1 37 ? 40.419 -6.701 -1.044 1.00 34.89 32 ALA A CA 1
ATOM 1141 C C . ALA B 1 37 ? 40.477 -5.184 -0.872 1.00 38.52 32 ALA A C 1
ATOM 1142 O O . ALA B 1 37 ? 40.078 -4.442 -1.768 1.00 38.74 32 ALA A O 1
ATOM 1144 N N . PHE B 1 38 ? 40.965 -4.713 0.269 1.00 32.61 33 PHE A N 1
ATOM 1145 C CA . PHE B 1 38 ? 40.923 -3.282 0.532 1.00 27.59 33 PHE A CA 1
ATOM 1146 C C . PHE B 1 38 ? 42.305 -2.676 0.639 1.00 32.33 33 PHE A C 1
ATOM 1147 O O . PHE B 1 38 ? 43.234 -3.307 1.130 1.00 29.83 33 PHE A O 1
ATOM 1155 N N . THR B 1 39 ? 42.425 -1.434 0.183 1.00 37.23 34 THR A N 1
ATOM 1156 C CA . THR B 1 39 ? 43.675 -0.697 0.281 1.00 42.17 34 THR A CA 1
ATOM 1157 C C . THR B 1 39 ? 43.968 -0.335 1.732 1.00 42.06 34 THR A C 1
ATOM 1158 O O . THR B 1 39 ? 43.068 -0.352 2.576 1.00 38.59 34 THR A O 1
ATOM 1162 N N . ALA B 1 40 ? 45.222 0.004 2.014 1.00 37.89 35 ALA A N 1
ATOM 1163 C CA . ALA B 1 40 ? 45.625 0.401 3.357 1.00 38.56 35 ALA A CA 1
ATOM 1164 C C . ALA B 1 40 ? 44.842 1.623 3.828 1.00 38.93 35 ALA A C 1
ATOM 1165 O O . ALA B 1 40 ? 44.451 1.703 4.994 1.00 33.44 35 ALA A O 1
ATOM 1167 N N . ASP B 1 41 ? 44.610 2.567 2.920 1.00 33.81 36 ASP A N 1
ATOM 1168 C CA . ASP B 1 41 ? 43.880 3.782 3.264 1.00 42.41 36 ASP A CA 1
ATOM 1169 C C . ASP B 1 41 ? 42.419 3.472 3.554 1.00 41.85 36 ASP A C 1
ATOM 1170 O O . ASP B 1 41 ? 41.823 4.070 4.446 1.00 37.87 36 ASP A O 1
ATOM 1175 N N . GLN B 1 42 ? 41.844 2.542 2.796 1.00 38.07 37 GLN A N 1
ATOM 1176 C CA . GLN B 1 42 ? 40.470 2.119 3.045 1.00 37.31 37 GLN A CA 1
ATOM 1177 C C . GLN B 1 42 ? 40.329 1.460 4.411 1.00 30.60 37 GLN A C 1
ATOM 1178 O O . GLN B 1 42 ? 39.387 1.742 5.148 1.00 30.30 37 GLN A O 1
ATOM 1184 N N . LEU B 1 43 ? 41.282 0.602 4.756 1.00 22.63 38 LEU A N 1
ATOM 1185 C CA . LEU B 1 43 ? 41.250 -0.071 6.049 1.00 26.95 38 LEU A CA 1
ATOM 1186 C C . LEU B 1 43 ? 41.438 0.931 7.186 1.00 29.27 38 LEU A C 1
ATOM 1187 O O . LEU B 1 43 ? 40.797 0.813 8.231 1.00 26.02 38 LEU A O 1
ATOM 1192 N N . ASP B 1 44 ? 42.294 1.930 6.979 1.00 31.20 39 ASP A N 1
ATOM 1193 C CA . ASP B 1 44 ? 42.492 2.966 7.995 1.00 34.14 39 ASP A CA 1
ATOM 1194 C C . ASP B 1 44 ? 41.213 3.753 8.276 1.00 33.38 39 ASP A C 1
ATOM 1195 O O . ASP B 1 44 ? 40.869 3.984 9.435 1.00 31.04 39 ASP A O 1
ATOM 1200 N N . ASP B 1 45 ? 40.511 4.155 7.219 1.00 31.18 40 ASP A N 1
ATOM 1201 C CA . ASP B 1 45 ? 39.242 4.872 7.363 1.00 33.11 40 ASP A CA 1
ATOM 1202 C C . ASP B 1 45 ? 38.175 4.012 8.030 1.00 30.73 40 ASP A C 1
ATOM 1203 O O . ASP B 1 45 ? 37.423 4.492 8.881 1.00 29.98 40 ASP A O 1
ATOM 1208 N N . MET B 1 46 ? 38.104 2.745 7.634 1.00 28.55 41 MET A N 1
ATOM 1209 C CA . MET B 1 46 ? 37.184 1.808 8.266 1.00 27.04 41 MET A CA 1
ATOM 1210 C C . MET B 1 46 ? 37.479 1.697 9.753 1.00 28.53 41 MET A C 1
ATOM 1211 O O . MET B 1 46 ? 36.561 1.676 10.580 1.00 29.14 41 MET A O 1
ATOM 1216 N N . SER B 1 47 ? 38.765 1.613 10.081 1.00 24.76 42 SER A N 1
ATOM 1217 C CA . SER B 1 47 ? 39.200 1.502 11.463 1.00 32.91 42 SER A CA 1
ATOM 1218 C C . SER B 1 47 ? 38.820 2.743 12.274 1.00 30.23 42 SER A C 1
ATOM 1219 O O . SER B 1 47 ? 38.379 2.635 13.419 1.00 28.18 42 SER A O 1
ATOM 1222 N N . THR B 1 48 ? 38.988 3.918 11.679 1.00 26.83 43 THR A N 1
ATOM 1223 C CA . THR B 1 48 ? 38.650 5.162 12.366 1.00 31.47 43 THR A CA 1
ATOM 1224 C C . THR B 1 48 ? 37.158 5.240 12.682 1.00 24.26 43 THR A C 1
ATOM 1225 O O . THR B 1 48 ? 36.765 5.527 13.814 1.00 25.31 43 THR A O 1
ATOM 1229 N N . ILE B 1 49 ? 36.335 4.955 11.680 1.00 19.98 44 ILE A N 1
ATOM 1230 C CA . ILE B 1 49 ? 34.888 4.944 11.853 1.00 24.43 44 ILE A CA 1
ATOM 1231 C C . ILE B 1 49 ? 34.467 3.882 12.869 1.00 20.14 44 ILE A C 1
ATOM 1232 O O . ILE B 1 49 ? 33.622 4.130 13.727 1.00 19.04 44 ILE A O 1
ATOM 1237 N N . GLY B 1 50 ? 35.057 2.697 12.773 1.00 20.65 45 GLY A N 1
ATOM 1238 C CA . GLY B 1 50 ? 34.765 1.649 13.727 1.00 19.24 45 GLY A CA 1
ATOM 1239 C C . GLY B 1 50 ? 35.121 2.077 15.141 1.00 19.04 45 GLY A C 1
ATOM 1240 O O . GLY B 1 50 ? 34.342 1.880 16.066 1.00 18.89 45 GLY A O 1
ATOM 1241 N N . ASP B 1 51 ? 36.306 2.664 15.304 1.00 21.15 46 ASP A N 1
ATOM 1242 C CA . ASP B 1 51 ? 36.769 3.142 16.606 1.00 24.74 46 ASP A CA 1
ATOM 1243 C C . ASP B 1 51 ? 35.848 4.212 17.180 1.00 20.43 46 ASP A C 1
ATOM 1244 O O . ASP B 1 51 ? 35.587 4.236 18.383 1.00 20.37 46 ASP A O 1
ATOM 1249 N N . THR B 1 52 ? 35.379 5.109 16.320 1.00 20.52 47 THR A N 1
ATOM 1250 C CA . THR B 1 52 ? 34.479 6.169 16.758 1.00 20.90 47 THR A CA 1
ATOM 1251 C C . THR B 1 52 ? 33.168 5.606 17.282 1.00 18.52 47 THR A C 1
ATOM 1252 O O . THR B 1 52 ? 32.682 6.028 18.329 1.00 16.20 47 THR A O 1
ATOM 1256 N N . ILE B 1 53 ? 32.606 4.641 16.561 1.00 17.17 48 ILE A N 1
ATOM 1257 C CA . ILE B 1 53 ? 31.332 4.051 16.961 1.00 14.95 48 ILE A CA 1
ATOM 1258 C C . ILE B 1 53 ? 31.474 3.248 18.263 1.00 16.14 48 ILE A C 1
ATOM 1259 O O . ILE B 1 53 ? 30.666 3.400 19.181 1.00 14.43 48 ILE A O 1
ATOM 1264 N N . LYS B 1 54 ? 32.521 2.432 18.358 1.00 14.69 49 LYS A N 1
ATOM 1265 C CA . LYS B 1 54 ? 32.756 1.659 19.571 1.00 18.88 49 LYS A CA 1
ATOM 1266 C C . LYS B 1 54 ? 32.897 2.561 20.794 1.00 19.10 49 LYS A C 1
ATOM 1267 O O . LYS B 1 54 ? 32.301 2.302 21.832 1.00 17.65 49 LYS A O 1
ATOM 1273 N N . THR B 1 55 ? 33.656 3.641 20.645 1.00 16.38 50 THR A N 1
ATOM 1274 C CA . THR B 1 55 ? 33.870 4.586 21.738 1.00 22.16 50 THR A CA 1
ATOM 1275 C C . THR B 1 55 ? 32.563 5.225 22.180 1.00 21.72 50 THR A C 1
ATOM 1276 O O . THR B 1 55 ? 32.301 5.358 23.379 1.00 21.74 50 THR A O 1
ATOM 1280 N N . ALA B 1 56 ? 31.741 5.609 21.210 1.00 17.63 51 ALA A N 1
ATOM 1281 C CA . ALA B 1 56 ? 30.439 6.184 21.515 1.00 19.54 51 ALA A CA 1
ATOM 1282 C C . ALA B 1 56 ? 29.597 5.185 22.291 1.00 20.73 51 ALA A C 1
ATOM 1283 O O . ALA B 1 56 ? 28.979 5.541 23.291 1.00 19.42 51 ALA A O 1
ATOM 1285 N N . MET B 1 57 ? 29.570 3.935 21.829 1.00 17.16 52 MET A N 1
ATOM 1286 C CA . MET B 1 57 ? 28.828 2.892 22.528 1.00 18.04 52 MET A CA 1
ATOM 1287 C C . MET B 1 57 ? 29.349 2.616 23.937 1.00 19.35 52 MET A C 1
ATOM 1288 O O . MET B 1 57 ? 28.562 2.408 24.858 1.00 21.69 52 MET A O 1
ATOM 1293 N N . ASP B 1 58 ? 30.670 2.584 24.096 1.00 17.02 53 ASP A N 1
ATOM 1294 C CA . ASP B 1 58 ? 31.269 2.300 25.401 1.00 20.25 53 ASP A CA 1
ATOM 1295 C C . ASP B 1 58 ? 30.902 3.392 26.405 1.00 23.17 53 ASP A C 1
ATOM 1296 O O . ASP B 1 58 ? 30.566 3.106 27.559 1.00 22.67 53 ASP A O 1
ATOM 1301 N N . LYS B 1 59 ? 30.959 4.642 25.958 1.00 21.05 54 LYS A N 1
ATOM 1302 C CA . LYS B 1 59 ? 30.591 5.768 26.806 1.00 19.97 54 LYS A CA 1
ATOM 1303 C C . LYS B 1 59 ? 29.103 5.722 27.152 1.00 20.59 54 LYS A C 1
ATOM 1304 O O . LYS B 1 59 ? 28.725 5.956 28.297 1.00 18.85 54 LYS A O 1
ATOM 1310 N N . MET B 1 60 ? 28.266 5.395 26.169 1.00 18.29 55 MET A N 1
ATOM 1311 C CA . MET B 1 60 ? 26.813 5.337 26.376 1.00 23.35 55 MET A CA 1
ATOM 1312 C C . MET B 1 60 ? 26.403 4.309 27.414 1.00 20.89 55 MET A C 1
ATOM 1313 O O . MET B 1 60 ? 25.495 4.547 28.217 1.00 23.19 55 MET A O 1
ATOM 1318 N N . ALA B 1 61 ? 27.069 3.160 27.383 1.00 19.94 56 ALA A N 1
ATOM 1319 C CA . ALA B 1 61 ? 26.818 2.096 28.354 1.00 19.67 56 ALA A CA 1
ATOM 1320 C C . ALA B 1 61 ? 27.091 2.564 29.780 1.00 19.88 56 ALA A C 1
ATOM 1321 O O . ALA B 1 61 ? 26.339 2.252 30.705 1.00 25.24 56 ALA A O 1
ATOM 1323 N N . ARG B 1 62 ? 28.169 3.318 29.956 1.00 18.66 57 ARG A N 1
ATOM 1324 C CA . ARG B 1 62 ? 28.577 3.730 31.292 1.00 22.95 57 ARG A CA 1
ATOM 1325 C C . ARG B 1 62 ? 27.823 4.957 31.793 1.00 21.92 57 ARG A C 1
ATOM 1326 O O . ARG B 1 62 ? 27.746 5.193 32.993 1.00 21.09 57 ARG A O 1
ATOM 1334 N N . SER B 1 63 ? 27.275 5.740 30.873 1.00 20.09 58 SER A N 1
ATOM 1335 C CA . SER B 1 63 ? 26.506 6.917 31.259 1.00 19.00 58 SER A CA 1
ATOM 1336 C C . SER B 1 63 ? 25.018 6.594 31.311 1.00 19.78 58 SER A C 1
ATOM 1337 O O . SER B 1 63 ? 24.195 7.484 31.527 1.00 24.98 58 SER A O 1
ATOM 1340 N N . ASN B 1 64 ? 24.683 5.321 31.097 1.00 18.68 59 ASN A N 1
ATOM 1341 C CA . ASN B 1 64 ? 23.293 4.861 31.121 1.00 24.10 59 ASN A CA 1
ATOM 1342 C C . ASN B 1 64 ? 22.424 5.573 30.074 1.00 26.63 59 ASN A C 1
ATOM 1343 O O . ASN B 1 64 ? 21.303 5.984 30.354 1.00 29.82 59 ASN A O 1
ATOM 1348 N N . LYS B 1 65 ? 22.952 5.712 28.863 1.00 23.47 60 LYS A N 1
ATOM 1349 C CA . LYS B 1 65 ? 22.204 6.329 27.774 1.00 26.06 60 LYS A CA 1
ATOM 1350 C C . LYS B 1 65 ? 22.117 5.402 26.564 1.00 29.77 60 LYS A C 1
ATOM 1351 O O . LYS B 1 65 ? 21.870 5.847 25.446 1.00 32.45 60 LYS A O 1
ATOM 1357 N N . SER B 1 66 ? 22.361 4.115 26.782 1.00 26.25 61 SER A N 1
ATOM 1358 C CA . SER B 1 66 ? 22.304 3.150 25.693 1.00 27.88 61 SER A CA 1
ATOM 1359 C C . SER B 1 66 ? 20.894 2.567 25.530 1.00 31.23 61 SER A C 1
ATOM 1360 O O . SER B 1 66 ? 20.037 2.751 26.394 1.00 28.70 61 SER A O 1
ATOM 1363 N N . SER B 1 67 ? 20.661 1.889 24.408 1.00 28.29 62 SER A N 1
ATOM 1364 C CA . SER B 1 67 ? 19.404 1.183 24.157 1.00 31.44 62 SER A CA 1
ATOM 1365 C C . SER B 1 67 ? 19.592 0.237 22.977 1.00 31.71 62 SER A C 1
ATOM 1366 O O . SER B 1 67 ? 20.556 0.367 22.220 1.00 24.84 62 SER A O 1
ATOM 1369 N N . LYS B 1 68 ? 18.665 -0.701 22.806 1.00 31.43 63 LYS A N 1
ATOM 1370 C CA . LYS B 1 68 ? 18.705 -1.586 21.653 1.00 29.00 63 LYS A CA 1
ATOM 1371 C C . LYS B 1 68 ? 18.628 -0.782 20.363 1.00 28.52 63 LYS A C 1
ATOM 1372 O O . LYS B 1 68 ? 19.348 -1.058 19.401 1.00 28.17 63 LYS A O 1
ATOM 1378 N N . GLY B 1 69 ? 17.762 0.226 20.366 1.00 24.43 64 GLY A N 1
ATOM 1379 C CA . GLY B 1 69 ? 17.512 1.025 19.183 1.00 26.89 64 GLY A CA 1
ATOM 1380 C C . GLY B 1 69 ? 18.765 1.713 18.697 1.00 26.48 64 GLY A C 1
ATOM 1381 O O . GLY B 1 69 ? 19.055 1.726 17.498 1.00 22.24 64 GLY A O 1
ATOM 1382 N N . LYS B 1 70 ? 19.520 2.267 19.638 1.00 22.32 65 LYS A N 1
ATOM 1383 C CA . LYS B 1 70 ? 20.763 2.950 19.314 1.00 20.54 65 LYS A CA 1
ATOM 1384 C C . LYS B 1 70 ? 21.841 1.986 18.844 1.00 17.11 65 LYS A C 1
ATOM 1385 O O . LYS B 1 70 ? 22.587 2.306 17.925 1.00 23.12 65 LYS A O 1
ATOM 1391 N N . LEU B 1 71 ? 21.925 0.806 19.457 1.00 19.32 66 LEU A N 1
ATOM 1392 C CA . LEU B 1 71 ? 22.914 -0.180 19.017 1.00 14.04 66 LEU A CA 1
ATOM 1393 C C . LEU B 1 71 ? 22.607 -0.745 17.631 1.00 18.28 66 LEU A C 1
ATOM 1394 O O . LEU B 1 71 ? 23.516 -0.940 16.828 1.00 20.07 66 LEU A O 1
ATOM 1399 N N . GLN B 1 72 ? 21.335 -1.004 17.342 1.00 17.60 67 GLN A N 1
ATOM 1400 C CA . GLN B 1 72 ? 20.985 -1.512 16.023 1.00 18.33 67 GLN A CA 1
ATOM 1401 C C . GLN B 1 72 ? 21.213 -0.444 14.947 1.00 21.87 67 GLN A C 1
ATOM 1402 O O . GLN B 1 72 ? 21.699 -0.738 13.859 1.00 20.95 67 GLN A O 1
ATOM 1408 N N . ALA B 1 73 ? 20.865 0.801 15.258 1.00 22.63 68 ALA A N 1
ATOM 1409 C CA . ALA B 1 73 ? 21.074 1.892 14.317 1.00 18.07 68 ALA A CA 1
ATOM 1410 C C . ALA B 1 73 ? 22.566 2.164 14.107 1.00 20.17 68 ALA A C 1
ATOM 1411 O O . ALA B 1 73 ? 22.998 2.463 12.992 1.00 17.98 68 ALA A O 1
ATOM 1413 N N . LEU B 1 74 ? 23.347 2.086 15.184 1.00 19.06 69 LEU A N 1
ATOM 1414 C CA . LEU B 1 74 ? 24.792 2.287 15.092 1.00 18.62 69 LEU A CA 1
ATOM 1415 C C . LEU B 1 74 ? 25.430 1.147 14.303 1.00 17.73 69 LEU A C 1
ATOM 1416 O O . LEU B 1 74 ? 26.381 1.357 13.556 1.00 17.86 69 LEU A O 1
ATOM 1421 N N . ASN B 1 75 ? 24.882 -0.053 14.445 1.00 18.62 70 ASN A N 1
ATOM 1422 C CA . ASN B 1 75 ? 25.353 -1.187 13.654 1.00 18.82 70 ASN A CA 1
ATOM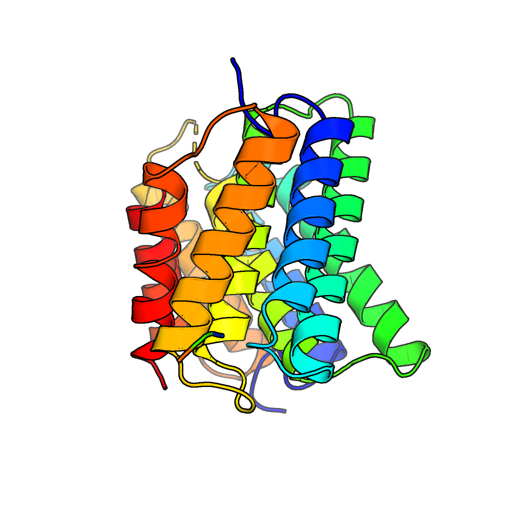 1423 C C . ASN B 1 75 ? 25.098 -0.977 12.160 1.00 22.60 70 ASN A C 1
ATOM 1424 O O . ASN B 1 75 ? 25.943 -1.314 11.329 1.00 24.00 70 ASN A O 1
ATOM 1429 N N . MET B 1 76 ? 23.940 -0.412 11.816 1.00 22.15 71 MET A N 1
ATOM 1430 C CA . MET B 1 76 ? 23.650 -0.095 10.420 1.00 19.71 71 MET A CA 1
ATOM 1431 C C . MET B 1 76 ? 24.538 1.038 9.903 1.00 20.33 71 MET A C 1
ATOM 1432 O O . MET B 1 76 ? 24.946 1.022 8.744 1.00 24.95 71 MET A O 1
ATOM 1437 N N . ALA B 1 77 ? 24.832 2.018 10.758 1.00 20.71 72 ALA A N 1
ATOM 1438 C CA . ALA B 1 77 ? 25.750 3.100 10.387 1.00 20.32 72 ALA A CA 1
ATOM 1439 C C . ALA B 1 77 ? 27.118 2.532 10.071 1.00 26.28 72 ALA A C 1
ATOM 1440 O O . ALA B 1 77 ? 27.766 2.938 9.105 1.00 21.44 72 ALA A O 1
ATOM 1442 N N . PHE B 1 78 ? 27.555 1.596 10.905 1.00 24.79 73 PHE A N 1
ATOM 1443 C CA . PHE B 1 78 ? 28.829 0.925 10.687 1.00 23.21 73 PHE A CA 1
ATOM 1444 C C . PHE B 1 78 ? 28.827 0.135 9.377 1.00 21.68 73 PHE A C 1
ATOM 1445 O O . PHE B 1 78 ? 29.682 0.352 8.518 1.00 24.69 73 PHE A O 1
ATOM 1453 N N . ALA B 1 79 ? 27.835 -0.737 9.195 1.00 22.81 74 ALA A N 1
ATOM 1454 C CA . ALA B 1 79 ? 27.820 -1.605 8.014 1.00 22.79 74 ALA A CA 1
ATOM 1455 C C . ALA B 1 79 ? 27.671 -0.814 6.719 1.00 29.25 74 ALA A C 1
ATOM 1456 O O . ALA B 1 79 ? 28.337 -1.114 5.729 1.00 26.91 74 ALA A O 1
ATOM 1458 N N . SER B 1 80 ? 26.812 0.202 6.728 1.00 23.10 75 SER A N 1
ATOM 1459 C CA . SER B 1 80 ? 26.658 1.069 5.563 1.00 24.43 75 SER A CA 1
ATOM 1460 C C . SER B 1 80 ? 27.923 1.902 5.326 1.00 24.83 75 SER A C 1
ATOM 1461 O O . SER B 1 80 ? 28.314 2.108 4.179 1.00 28.20 75 SER A O 1
ATOM 1464 N N . SER B 1 81 ? 28.559 2.379 6.398 1.00 23.87 76 SER A N 1
ATOM 1465 C CA . SER B 1 81 ? 29.845 3.080 6.261 1.00 31.11 76 SER A CA 1
ATOM 1466 C C . SER B 1 81 ? 30.922 2.203 5.648 1.00 27.83 76 SER A C 1
ATOM 1467 O O . SER B 1 81 ? 31.613 2.631 4.731 1.00 30.62 76 SER A O 1
ATOM 1470 N N . MET B 1 82 ? 31.067 0.979 6.154 1.00 34.48 77 MET A N 1
ATOM 1471 C CA . MET B 1 82 ? 32.094 0.075 5.637 1.00 29.50 77 MET A CA 1
ATOM 1472 C C . MET B 1 82 ? 31.893 -0.144 4.150 1.00 28.36 77 MET A C 1
ATOM 1473 O O . MET B 1 82 ? 32.851 -0.121 3.378 1.00 36.12 77 MET A O 1
ATOM 1478 N N . ALA B 1 83 ? 30.642 -0.348 3.751 1.00 28.75 78 ALA A N 1
ATOM 1479 C CA . ALA B 1 83 ? 30.330 -0.572 2.347 1.00 30.35 78 ALA A CA 1
ATOM 1480 C C . ALA B 1 83 ? 30.617 0.661 1.481 1.00 39.04 78 ALA A C 1
ATOM 1481 O O . ALA B 1 83 ? 31.262 0.560 0.433 1.00 34.79 78 ALA A O 1
ATOM 1483 N N . GLU B 1 84 ? 30.157 1.827 1.933 1.00 35.33 79 GLU A N 1
ATOM 1484 C CA . GLU B 1 84 ? 30.327 3.058 1.156 1.00 37.47 79 GLU A CA 1
ATOM 1485 C C . GLU B 1 84 ? 31.765 3.580 1.158 1.00 41.64 79 GLU A C 1
ATOM 1486 O O . GLU B 1 84 ? 32.229 4.120 0.151 1.00 40.86 79 GLU A O 1
ATOM 1492 N N . ILE B 1 85 ? 32.454 3.456 2.292 1.00 44.40 80 ILE A N 1
ATOM 1493 C CA . ILE B 1 85 ? 33.875 3.792 2.356 1.00 52.11 80 ILE A CA 1
ATOM 1494 C C . ILE B 1 85 ? 34.635 2.953 1.332 1.00 52.10 80 ILE A C 1
ATOM 1495 O O . ILE B 1 85 ? 35.527 3.454 0.644 1.00 57.65 80 ILE A O 1
ATOM 1500 N N . ALA B 1 86 ? 34.266 1.682 1.220 1.00 47.29 81 ALA A N 1
ATOM 1501 C CA . ALA B 1 86 ? 34.894 0.798 0.249 1.00 51.89 81 ALA A CA 1
ATOM 1502 C C . ALA B 1 86 ? 34.586 1.273 -1.172 1.00 59.25 81 ALA A C 1
ATOM 1503 O O . ALA B 1 86 ? 35.440 1.218 -2.058 1.00 58.47 81 ALA A O 1
ATOM 1505 N N . ALA B 1 87 ? 33.362 1.750 -1.377 1.00 64.75 82 ALA A N 1
ATOM 1506 C CA . ALA B 1 87 ? 32.926 2.212 -2.690 1.00 72.42 82 ALA A CA 1
ATOM 1507 C C . ALA B 1 87 ? 33.278 3.685 -2.899 1.00 72.28 82 ALA A C 1
ATOM 1508 O O . ALA B 1 87 ? 34.102 4.027 -3.747 1.00 70.54 82 ALA A O 1
ATOM 1510 N N . GLY B 1 92 ? 40.045 1.824 -8.494 1.00 108.45 87 GLY A N 1
ATOM 1511 C CA . GLY B 1 92 ? 40.473 0.746 -7.621 1.00 107.52 87 GLY A CA 1
ATOM 1512 C C . GLY B 1 92 ? 40.070 -0.619 -8.145 1.00 108.46 87 GLY A C 1
ATOM 1513 O O . GLY B 1 92 ? 39.973 -0.824 -9.355 1.00 107.58 87 GLY A O 1
ATOM 1514 N N . LEU B 1 93 ? 39.832 -1.554 -7.229 1.00 107.94 88 LEU A N 1
ATOM 1515 C CA . LEU B 1 93 ? 39.497 -2.925 -7.600 1.00 103.53 88 LEU A CA 1
ATOM 1516 C C . LEU B 1 93 ? 38.044 -2.971 -8.063 1.00 93.47 88 LEU A C 1
ATOM 1517 O O . LEU B 1 93 ? 37.348 -1.957 -8.020 1.00 93.21 88 LEU A O 1
ATOM 1522 N N . SER B 1 94 ? 37.577 -4.136 -8.501 1.00 84.05 89 SER A N 1
ATOM 1523 C CA . SER B 1 94 ? 36.200 -4.233 -8.960 1.00 76.86 89 SER A CA 1
ATOM 1524 C C . SER B 1 94 ? 35.231 -4.118 -7.791 1.00 69.08 89 SER A C 1
ATOM 1525 O O . SER B 1 94 ? 35.552 -4.490 -6.660 1.00 61.00 89 SER A O 1
ATOM 1528 N N . VAL B 1 95 ? 34.040 -3.607 -8.082 1.00 71.89 90 VAL A N 1
ATOM 1529 C CA . VAL B 1 95 ? 32.997 -3.426 -7.081 1.00 72.46 90 VAL A CA 1
ATOM 1530 C C . VAL B 1 95 ? 32.500 -4.750 -6.514 1.00 75.40 90 VAL A C 1
ATOM 1531 O O . VAL B 1 95 ? 32.276 -4.877 -5.311 1.00 71.86 90 VAL A O 1
ATOM 1535 N N . ASP B 1 96 ? 32.365 -5.746 -7.382 1.00 82.68 91 ASP A N 1
ATOM 1536 C CA . ASP B 1 96 ? 31.854 -7.043 -6.965 1.00 88.13 91 ASP A CA 1
ATOM 1537 C C . ASP B 1 96 ? 32.825 -7.738 -6.024 1.00 74.77 91 ASP A C 1
ATOM 1538 O O . ASP B 1 96 ? 32.409 -8.404 -5.077 1.00 77.27 91 ASP A O 1
ATOM 1543 N N . ALA B 1 97 ? 34.118 -7.583 -6.283 1.00 60.05 92 ALA A N 1
ATOM 1544 C CA . ALA B 1 97 ? 35.124 -8.162 -5.408 1.00 53.72 92 ALA A CA 1
ATOM 1545 C C . ALA B 1 97 ? 35.093 -7.488 -4.040 1.00 49.00 92 ALA A C 1
ATOM 1546 O O . ALA B 1 97 ? 35.163 -8.159 -3.012 1.00 46.64 92 ALA A O 1
ATOM 1548 N N . LYS B 1 98 ? 34.976 -6.163 -4.033 1.00 45.86 93 LYS A N 1
ATOM 1549 C CA . LYS B 1 98 ? 34.876 -5.415 -2.782 1.00 46.70 93 LYS A CA 1
ATOM 1550 C C . LYS B 1 98 ? 33.602 -5.765 -2.021 1.00 42.29 93 LYS A C 1
ATOM 1551 O O . LYS B 1 98 ? 33.622 -5.933 -0.805 1.00 40.35 93 LYS A O 1
ATOM 1557 N N . THR B 1 99 ? 32.494 -5.870 -2.749 1.00 44.27 94 THR A N 1
ATOM 1558 C CA . THR B 1 99 ? 31.204 -6.195 -2.149 1.00 47.81 94 THR A CA 1
ATOM 1559 C C . THR B 1 99 ? 31.225 -7.579 -1.510 1.00 46.58 94 THR A C 1
ATOM 1560 O O . THR B 1 99 ? 30.717 -7.764 -0.405 1.00 43.89 94 THR A O 1
ATOM 1564 N N . ASN B 1 100 ? 31.811 -8.546 -2.207 1.00 47.86 95 ASN A N 1
ATOM 1565 C CA . ASN B 1 100 ? 31.954 -9.892 -1.662 1.00 48.31 95 ASN A CA 1
ATOM 1566 C C . ASN B 1 100 ? 32.828 -9.903 -0.411 1.00 46.93 95 ASN A C 1
ATOM 1567 O O . ASN B 1 100 ? 32.603 -10.690 0.507 1.00 47.56 95 ASN A O 1
ATOM 1572 N N . ALA B 1 101 ? 33.839 -9.040 -0.389 1.00 42.64 96 ALA A N 1
ATOM 1573 C CA . ALA B 1 101 ? 34.710 -8.912 0.775 1.00 35.24 96 ALA A CA 1
ATOM 1574 C C . ALA B 1 101 ? 33.934 -8.326 1.954 1.00 30.60 96 ALA A C 1
ATOM 1575 O O . ALA B 1 101 ? 34.092 -8.767 3.088 1.00 31.25 96 ALA A O 1
ATOM 1577 N N . ILE B 1 102 ? 33.094 -7.334 1.672 1.00 39.93 97 ILE A N 1
ATOM 1578 C CA . ILE B 1 102 ? 32.237 -6.729 2.691 1.00 38.35 97 ILE A CA 1
ATOM 1579 C C . ILE B 1 102 ? 31.291 -7.787 3.256 1.00 41.42 97 ILE A C 1
ATOM 1580 O O . ILE B 1 102 ? 31.069 -7.858 4.468 1.00 34.38 97 ILE A O 1
ATOM 1585 N N . ALA B 1 103 ? 30.748 -8.610 2.362 1.00 41.20 98 ALA A N 1
ATOM 1586 C CA . ALA B 1 103 ? 29.847 -9.703 2.727 1.00 43.04 98 ALA A CA 1
ATOM 1587 C C . ALA B 1 103 ? 30.520 -10.780 3.584 1.00 43.28 98 ALA A C 1
ATOM 1588 O O . ALA B 1 103 ? 29.942 -11.240 4.570 1.00 41.31 98 ALA A O 1
ATOM 1590 N N . ASP B 1 104 ? 31.724 -11.197 3.195 1.00 37.31 99 ASP A N 1
ATOM 1591 C CA . ASP B 1 104 ? 32.469 -12.202 3.958 1.00 33.28 99 ASP A CA 1
ATOM 1592 C C . ASP B 1 104 ? 32.814 -11.694 5.357 1.00 31.24 99 ASP A C 1
ATOM 1593 O O . ASP B 1 104 ? 32.824 -12.453 6.329 1.00 29.56 99 ASP A O 1
ATOM 1598 N N . SER B 1 105 ? 33.127 -10.408 5.442 1.00 27.34 100 SER A N 1
ATOM 1599 C CA . SER B 1 105 ? 33.485 -9.790 6.707 1.00 27.48 100 SER A CA 1
ATOM 1600 C C . SER B 1 105 ? 32.269 -9.692 7.622 1.00 30.07 100 SER A C 1
ATOM 1601 O O . SER B 1 105 ? 32.369 -9.898 8.832 1.00 22.35 100 SER A O 1
ATOM 1604 N N . LEU B 1 106 ? 31.116 -9.385 7.038 1.00 32.05 101 LEU A N 1
ATOM 1605 C CA . LEU B 1 106 ? 29.868 -9.358 7.793 1.00 34.53 101 LEU A CA 1
ATOM 1606 C C . LEU B 1 106 ? 29.501 -10.746 8.322 1.00 31.82 101 LEU A C 1
ATOM 1607 O O . LEU B 1 106 ? 29.135 -10.893 9.487 1.00 35.91 101 LEU A O 1
ATOM 1612 N N . ASN B 1 107 ? 29.618 -11.761 7.472 1.00 31.11 102 ASN A N 1
ATOM 1613 C CA . ASN B 1 107 ? 29.305 -13.128 7.871 1.00 32.93 102 ASN A CA 1
ATOM 1614 C C . ASN B 1 107 ? 30.192 -13.620 9.005 1.00 34.61 102 ASN A C 1
ATOM 1615 O O . ASN B 1 107 ? 29.719 -14.232 9.961 1.00 34.86 102 ASN A O 1
ATOM 1620 N N . SER B 1 108 ? 31.487 -13.363 8.882 1.00 29.06 103 SER A N 1
ATOM 1621 C CA . SER B 1 108 ? 32.426 -13.718 9.930 1.00 29.92 103 SER A CA 1
ATOM 1622 C C . SER B 1 108 ? 32.072 -13.014 11.244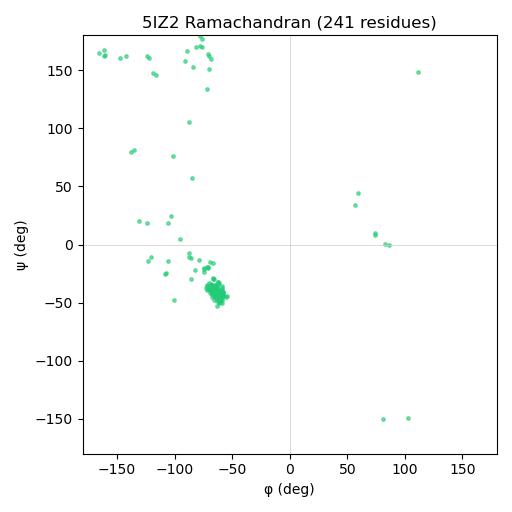 1.00 22.61 103 SER A C 1
ATOM 1623 O O . SER B 1 108 ? 32.102 -13.631 12.309 1.00 22.53 103 SER A O 1
ATOM 1626 N N . ALA B 1 109 ? 31.729 -11.728 11.163 1.00 23.31 104 ALA A N 1
ATOM 1627 C CA . ALA B 1 109 ? 31.347 -10.953 12.344 1.00 22.80 104 ALA A CA 1
ATOM 1628 C C . ALA B 1 109 ? 30.077 -11.493 13.006 1.00 23.21 104 ALA A C 1
ATOM 1629 O O . ALA B 1 109 ? 29.999 -11.582 14.232 1.00 22.96 104 ALA A O 1
ATOM 1631 N N . PHE B 1 110 ? 29.083 -11.852 12.199 1.00 21.84 105 PHE A N 1
ATOM 1632 C CA . PHE B 1 110 ? 27.862 -12.446 12.737 1.00 23.69 105 PHE A CA 1
ATOM 1633 C C . PHE B 1 110 ? 28.141 -13.795 13.377 1.00 22.46 105 PHE A C 1
ATOM 1634 O O . PHE B 1 110 ? 27.634 -14.087 14.460 1.00 24.85 105 PHE A O 1
ATOM 1642 N N . TYR B 1 111 ? 28.966 -14.609 12.728 1.00 26.48 106 TYR A N 1
ATOM 1643 C CA . TYR B 1 111 ? 29.288 -15.918 13.286 1.00 26.46 106 TYR A CA 1
ATOM 1644 C C . TYR B 1 111 ? 29.991 -15.821 14.637 1.00 23.51 106 TYR A C 1
ATOM 1645 O O . TYR B 1 111 ? 29.622 -16.512 15.585 1.00 26.94 106 TYR A O 1
ATOM 1654 N N . GLN B 1 112 ? 30.992 -14.954 14.726 1.00 23.53 107 GLN A N 1
ATOM 1655 C CA . GLN B 1 112 ? 31.779 -14.816 15.946 1.00 25.13 107 GLN A CA 1
ATOM 1656 C C . GLN B 1 112 ? 31.017 -14.158 17.109 1.00 27.97 107 GLN A C 1
ATOM 1657 O O . GLN B 1 112 ? 31.427 -14.284 18.265 1.00 26.88 107 GLN A O 1
ATOM 1663 N N . THR B 1 113 ? 29.926 -13.450 16.818 1.00 26.89 108 THR A N 1
ATOM 1664 C CA . THR B 1 113 ? 29.170 -12.786 17.885 1.00 26.37 108 THR A CA 1
ATOM 1665 C C . THR B 1 113 ? 27.821 -13.450 18.188 1.00 28.72 108 THR A C 1
ATOM 1666 O O . THR B 1 113 ? 27.316 -13.338 19.302 1.00 32.41 108 THR A O 1
ATOM 1670 N N . THR B 1 114 ? 27.246 -14.149 17.214 1.00 26.55 109 THR A N 1
ATOM 1671 C CA . THR B 1 114 ? 25.913 -14.741 17.395 1.00 27.90 109 THR A CA 1
ATOM 1672 C C . THR B 1 114 ? 25.908 -16.264 17.226 1.00 33.39 109 THR A C 1
ATOM 1673 O O . THR B 1 114 ? 24.913 -16.925 17.530 1.00 31.83 109 THR A O 1
ATOM 1677 N N . GLY B 1 115 ? 27.013 -16.812 16.733 1.00 37.78 110 GLY A N 1
ATOM 1678 C CA . GLY B 1 115 ? 27.126 -18.241 16.498 1.00 35.45 110 GLY A CA 1
ATOM 1679 C C . GLY B 1 115 ? 26.610 -18.702 15.152 1.00 35.24 110 GLY A C 1
ATOM 1680 O O . GLY B 1 115 ? 26.645 -19.893 14.842 1.00 41.12 110 GLY A O 1
ATOM 1681 N N . ALA B 1 116 ? 26.106 -17.766 14.356 1.00 31.36 111 ALA A N 1
ATOM 1682 C CA . ALA B 1 116 ? 25.630 -18.087 13.018 1.00 35.36 111 ALA A CA 1
ATOM 1683 C C . ALA B 1 116 ? 25.858 -16.928 12.055 1.00 34.65 111 ALA A C 1
ATOM 1684 O O . ALA B 1 116 ? 26.017 -15.785 12.477 1.00 40.14 111 ALA A O 1
ATOM 1686 N N . ALA B 1 117 ? 25.839 -17.215 10.759 1.00 33.79 112 ALA A N 1
ATOM 1687 C CA . ALA B 1 117 ? 25.891 -16.155 9.763 1.00 41.93 112 ALA A CA 1
ATOM 1688 C C . ALA B 1 117 ? 24.517 -15.500 9.680 1.00 43.32 112 ALA A C 1
ATOM 1689 O O . ALA B 1 117 ? 23.541 -16.015 10.227 1.00 43.77 112 ALA A O 1
ATOM 1691 N N . ASN B 1 118 ? 24.434 -14.384 8.971 1.00 39.84 113 ASN A N 1
ATOM 1692 C CA . ASN B 1 118 ? 23.157 -13.710 8.774 1.00 37.81 113 ASN A CA 1
ATOM 1693 C C . ASN B 1 118 ? 23.016 -13.295 7.319 1.00 33.94 113 ASN A C 1
ATOM 1694 O O . ASN B 1 118 ? 23.293 -12.149 6.966 1.00 37.80 113 ASN A O 1
ATOM 1699 N N . PRO B 1 119 ? 22.612 -14.246 6.459 1.00 40.34 114 PRO A N 1
ATOM 1700 C CA . PRO B 1 119 ? 22.490 -14.006 5.016 1.00 38.50 114 PRO A CA 1
ATOM 1701 C C . PRO B 1 119 ? 21.447 -12.935 4.693 1.00 39.08 114 PRO A C 1
ATOM 1702 O O . PRO B 1 119 ? 21.604 -12.203 3.714 1.00 40.36 114 PRO A O 1
ATOM 1706 N N . GLN B 1 120 ? 20.396 -12.854 5.504 1.00 39.65 115 GLN A N 1
ATOM 1707 C CA . GLN B 1 120 ? 19.364 -11.835 5.325 1.00 43.82 115 GLN A CA 1
ATOM 1708 C C . GLN B 1 120 ? 19.953 -10.429 5.447 1.00 34.17 115 GLN A C 1
ATOM 1709 O O . GLN B 1 120 ? 19.730 -9.575 4.589 1.00 33.77 115 GLN A O 1
ATOM 1715 N N . PHE B 1 121 ? 20.723 -1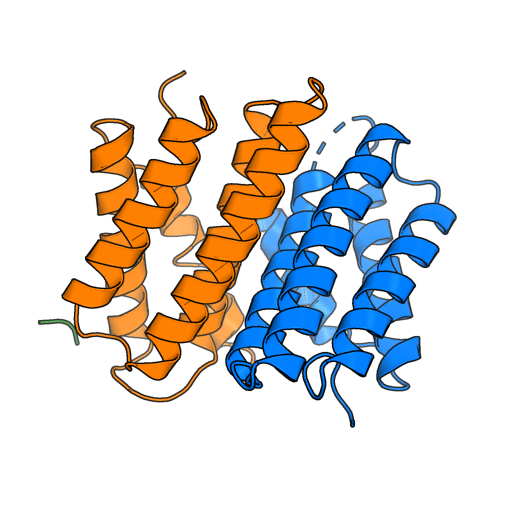0.206 6.508 1.00 33.07 116 PHE A N 1
ATOM 1716 C CA . PHE B 1 121 ? 21.361 -8.915 6.739 1.00 33.06 116 PHE A CA 1
ATOM 1717 C C . PHE B 1 121 ? 22.303 -8.561 5.594 1.00 35.49 116 PHE A C 1
ATOM 1718 O O . PHE B 1 121 ? 22.285 -7.442 5.085 1.00 37.70 116 PHE A O 1
ATOM 1726 N N . VAL B 1 122 ? 23.114 -9.530 5.189 1.00 31.95 117 VAL A N 1
ATOM 1727 C CA . VAL B 1 122 ? 24.100 -9.321 4.137 1.00 38.74 117 VAL A CA 1
ATOM 1728 C C . VAL B 1 122 ? 23.421 -8.950 2.817 1.00 38.09 117 VAL A C 1
ATOM 1729 O O . VAL B 1 122 ? 23.882 -8.062 2.098 1.00 36.38 117 VAL A O 1
ATOM 1733 N N . ASN B 1 123 ? 22.321 -9.627 2.505 1.00 35.65 118 ASN A N 1
ATOM 1734 C CA . ASN B 1 123 ? 21.571 -9.314 1.296 1.00 37.27 118 ASN A CA 1
ATOM 1735 C C . ASN B 1 123 ? 21.025 -7.888 1.306 1.00 35.66 118 ASN A C 1
ATOM 1736 O O . ASN B 1 123 ? 20.931 -7.253 0.254 1.00 40.66 118 ASN A O 1
ATOM 1741 N N . GLU B 1 124 ? 20.673 -7.381 2.486 1.00 36.30 119 GLU A N 1
ATOM 1742 C CA . GLU B 1 124 ? 20.261 -5.982 2.604 1.00 42.80 119 GLU A CA 1
ATOM 1743 C C . GLU B 1 124 ? 21.415 -5.034 2.299 1.00 40.88 119 GLU A C 1
ATOM 1744 O O . GLU B 1 124 ? 21.231 -4.023 1.616 1.00 37.65 119 GLU A O 1
ATOM 1750 N N . ILE B 1 125 ? 22.601 -5.365 2.803 1.00 35.54 120 ILE A N 1
ATOM 1751 C CA . ILE B 1 125 ? 23.783 -4.548 2.555 1.00 33.68 120 ILE A CA 1
ATOM 1752 C C . ILE B 1 125 ? 24.145 -4.545 1.073 1.00 40.32 120 ILE A C 1
ATOM 1753 O O . ILE B 1 125 ? 24.531 -3.512 0.524 1.00 41.88 120 ILE A O 1
ATOM 1758 N N . ARG B 1 126 ? 24.001 -5.699 0.429 1.00 34.76 121 ARG A N 1
ATOM 1759 C CA . ARG B 1 126 ? 24.202 -5.797 -1.012 1.00 42.63 121 ARG A CA 1
ATOM 1760 C C . ARG B 1 126 ? 23.229 -4.882 -1.747 1.00 42.22 121 ARG A C 1
ATOM 1761 O O . ARG B 1 126 ? 23.611 -4.170 -2.677 1.00 47.69 121 ARG A O 1
ATOM 1769 N N . SER B 1 127 ? 21.970 -4.908 -1.318 1.00 39.19 122 SER A N 1
ATOM 1770 C CA . SER B 1 127 ? 20.931 -4.073 -1.915 1.00 47.71 122 SER A CA 1
ATOM 1771 C C . SER B 1 127 ? 21.208 -2.594 -1.661 1.00 48.75 122 SER A C 1
ATOM 1772 O O . SER B 1 127 ? 20.922 -1.743 -2.508 1.00 44.82 122 SER A O 1
ATOM 1775 N N . LEU B 1 128 ? 21.766 -2.292 -0.493 1.00 42.33 123 LEU A N 1
ATOM 1776 C CA . LEU B 1 128 ? 22.049 -0.910 -0.130 1.00 44.32 123 LEU A CA 1
ATOM 1777 C C . LEU B 1 128 ? 23.114 -0.345 -1.059 1.00 46.26 123 LEU A C 1
ATOM 1778 O O . LEU B 1 128 ? 22.997 0.783 -1.541 1.00 44.40 123 LEU A O 1
ATOM 1783 N N . ILE B 1 129 ? 24.133 -1.157 -1.326 1.00 41.64 124 ILE A N 1
ATOM 1784 C CA . ILE B 1 129 ? 25.235 -0.776 -2.200 1.00 50.67 124 ILE A CA 1
ATOM 1785 C C . ILE B 1 129 ? 24.740 -0.471 -3.616 1.00 53.73 124 ILE A C 1
ATOM 1786 O O . ILE B 1 129 ? 25.148 0.517 -4.230 1.00 58.33 124 ILE A O 1
ATOM 1791 N N . ASN B 1 130 ? 23.854 -1.319 -4.124 1.00 50.61 125 ASN A N 1
ATOM 1792 C CA . ASN B 1 130 ? 23.286 -1.127 -5.455 1.00 50.47 125 ASN A CA 1
ATOM 1793 C C . ASN B 1 130 ? 22.464 0.155 -5.605 1.00 52.83 125 ASN A C 1
ATOM 1794 O O . ASN B 1 130 ? 22.539 0.819 -6.635 1.00 59.22 125 ASN A O 1
ATOM 1799 N N . MET B 1 131 ? 21.678 0.498 -4.588 1.00 51.60 126 MET A N 1
ATOM 1800 C CA . MET B 1 131 ? 20.853 1.706 -4.643 1.00 57.85 126 MET A CA 1
ATOM 1801 C C . MET B 1 131 ? 21.681 2.986 -4.732 1.00 62.56 126 MET A C 1
ATOM 1802 O O . MET B 1 131 ? 21.395 3.869 -5.539 1.00 66.79 126 MET A O 1
ATOM 1807 N N . PHE B 1 132 ? 22.706 3.080 -3.894 1.00 64.21 127 PHE A N 1
ATOM 1808 C CA . PHE B 1 132 ? 23.573 4.254 -3.852 1.00 66.77 127 PHE A CA 1
ATOM 1809 C C . PHE B 1 132 ? 24.470 4.408 -5.083 1.00 72.66 127 PHE A C 1
ATOM 1810 O O . PHE B 1 132 ? 24.763 5.530 -5.500 1.00 77.53 127 PHE A O 1
ATOM 1818 N N . ALA B 1 133 ? 24.899 3.290 -5.662 1.00 71.48 128 ALA A N 1
ATOM 1819 C CA . ALA B 1 133 ? 25.802 3.321 -6.814 1.00 71.45 128 ALA A CA 1
ATOM 1820 C C . ALA B 1 133 ? 25.158 3.955 -8.053 1.00 69.17 128 ALA A C 1
ATOM 1821 O O . ALA B 1 133 ? 24.061 3.579 -8.471 1.00 67.39 128 ALA A O 1
ATOM 1823 N N . SER C 2 1 ? 0.299 18.030 9.186 1.00 64.85 -5 SER Z N 1
ATOM 1824 C CA . SER C 2 1 ? 0.517 16.866 10.037 1.00 61.82 -5 SER Z CA 1
ATOM 1825 C C . SER C 2 1 ? 0.680 15.612 9.184 1.00 53.16 -5 SER Z C 1
ATOM 1826 O O . SER C 2 1 ? -0.012 15.439 8.179 1.00 46.54 -5 SER Z O 1
ATOM 1829 N N . TYR C 2 2 ? 1.598 14.741 9.590 1.00 49.32 -4 TYR Z N 1
ATOM 1830 C CA . TYR C 2 2 ? 1.929 13.558 8.805 1.00 44.41 -4 TYR Z CA 1
ATOM 1831 C C . TYR C 2 2 ? 0.958 12.422 9.086 1.00 48.17 -4 TYR Z C 1
ATOM 1832 O O . TYR C 2 2 ? 0.365 12.349 10.162 1.00 57.82 -4 TYR Z O 1
ATOM 1841 N N . GLY C 2 3 ? 0.785 11.546 8.103 1.00 50.01 -3 GLY Z N 1
ATOM 1842 C CA . GLY C 2 3 ? -0.164 10.454 8.215 1.00 64.94 -3 GLY Z CA 1
ATOM 1843 C C . GLY C 2 3 ? -0.717 10.035 6.868 1.00 70.96 -3 GLY Z C 1
ATOM 1844 O O . GLY C 2 3 ? 0.039 9.690 5.959 1.00 75.87 -3 GLY Z O 1
#

B-factor: mean 36.27, std 20.62, range [12.04, 152.91]

Sequence (248 aa):
QNTPWSSTELADAFINAFMNEAGRTGAFTADQLDDMSTIGDTIKTAMDKMARSNKSSKGKLQALNMAFASSMAEIAAVEQGGLSVDAKTNAIADSLNSAFYQTTGAANPQFVNEIRRSLINMFAQSSQNTPWSSTELADAFINAFMNEAGRTGAFTADQLDDMSTIGDTIKTAMDKMARSNKSSKGKLQALNMAFASSMAEIAAGLSVDAKTNAIADSLNSAFYQTTGAANPQFVNEIRSLINMFASYG

Nearest PDB structures (foldseek):
  5iz2-assembly1_B  TM=1.008E+00  e=9.502E-19  Trichonephila clavipes
  6r9d-assembly1_B  TM=9.774E-01  e=3.064E-11  Euprosthenops australis
  3lr2-assembly1_A  TM=9.593E-01  e=2.903E-11  Euprosthenops australis
  3lrd-assembly1_B  TM=9.552E-01  e=3.064E-11  Euprosthenops australis
  3lr6-assembly1_A  TM=9.583E-01  e=1.010E-10  Euprosthenops australis

Organism: Trichonephila clavipes (NCBI:txid2585209)

CATH classification: 1.10.274.70

Radius of gyration: 16.78 Å; Cα contacts (8 Å, |Δi|>4): 354; chains: 3; bounding box: 46×44×40 Å

Secondary structure (DSSP, 8-state):
--STTSSHHHHHHHHHHHHHHHHHH--S-HHHHHHHHHHHHHHHHHHHHHHHTT---HHHHHHHHHHHHHHHHHHH----HHHHHHHHHHHHHHHHHHHHSS--HHHHHHHHHHHHHH-/---TTSSHHHHHHHHHHHHHHHHHH--S-HHHHHHHHHHHHHHHHHHHHHHHTT---HHHHHHHHHHHHHHHHHHHHHS-SSS-HHHHHHHHHHHHHHHHHHHHSS--HHHHHHHHHHHHHHHH--/---

Foldseek 3Di:
DQFQLQDLVSLLLLLVQLLVQLVVLQQDDPVLSVQLVVLSVVLSVVRVVQVVVVPDDSVNSVVSSLVSLLVLLLSLQPDDDGDDSVSSLVSSLVSNQSSSCVRRVGGDVVSSVVSSVSSVVSNVVD/DAFCLPALVSVLLLLVLLLVLLVVLVQADPVLSVVLVVLSVVLSVVSVVCVVVVNDDSVSSVVSSVVSLLCNLVSRVNPDSVSSLVSSLVSQQRSSCVRRVGGDVPVSVVSVVSNVVVD

InterPro domains:
  IPR031913 Spidroin, N-terminal [PF16763] (28-152)
  IPR038243 Spidroin, N-terminal domain superfamily [G3DSA:1.10.274.70] (32-158)